Protein AF-A0A8T5DSD6-F1 (afdb_monomer_lite)

Secondary structure (DSSP, 8-state):
----------------------------HHHHHHHHHHHHHHHHHHIIIIIHHHHHHHHHHHHHHHHHT----HHHHHHHHHHHHHHHHHHHHHHHHHHHTT-HHHHHHHHHHHHHHHHHHHHHHHHHTT-TT-S--------SS---------TTTS--HHHHHHHHHHHHHHHHHHH-HHHHGGG-

pLDDT: mean 74.16, std 19.07, range [37.34, 94.31]

Foldseek 3Di:
DDDDDPPDPPPVPDPPPPPPVPVVQDQPLVLQQVLLVLQLVVLVCCLVPPLVVQLVVLVVVVVVCVVVVVVPCSSVVSNVVSVVSNVLSVVRNVLSVVSSVQALVSLVVNLVSLVVQLVVLVVQLVVLQVPPPPQDPPPPDPDDDDPDDPPPPPPSNDRPVVSNVSSVVSNVSSVCLVPVPSNVVSND

Radius of gyration: 29.55 Å; chains: 1; bounding box: 103×42×88 Å

Structure (mmCIF, N/CA/C/O backbone):
data_AF-A0A8T5DSD6-F1
#
_entry.id   AF-A0A8T5DSD6-F1
#
loop_
_atom_site.group_PDB
_atom_site.id
_atom_site.type_symbol
_atom_site.label_atom_id
_atom_site.label_alt_id
_atom_site.label_comp_id
_atom_site.label_asym_id
_atom_site.label_entity_id
_atom_site.label_seq_id
_atom_site.pdbx_PDB_ins_code
_atom_site.Cartn_x
_atom_site.Cartn_y
_atom_site.Cartn_z
_atom_site.occupancy
_atom_site.B_iso_or_equiv
_atom_site.auth_seq_id
_atom_site.auth_comp_id
_atom_site.auth_asym_id
_atom_site.auth_atom_id
_atom_site.pdbx_PDB_model_num
ATOM 1 N N . MET A 1 1 ? -58.963 -31.575 55.834 1.00 37.34 1 MET A N 1
ATOM 2 C CA . MET A 1 1 ? -60.048 -31.676 54.843 1.00 37.34 1 MET A CA 1
ATOM 3 C C . MET A 1 1 ? -60.201 -30.281 54.268 1.00 37.34 1 MET A C 1
ATOM 5 O O . MET A 1 1 ? -61.124 -29.572 54.648 1.00 37.34 1 MET A O 1
ATOM 9 N N . ASP A 1 2 ? -59.142 -29.748 53.649 1.00 41.06 2 ASP A N 1
ATOM 10 C CA . ASP A 1 2 ? -58.526 -30.215 52.375 1.00 41.06 2 ASP A CA 1
ATOM 11 C C . ASP A 1 2 ? -59.540 -29.908 51.254 1.00 41.06 2 ASP A C 1
ATOM 13 O O . ASP A 1 2 ? -60.705 -30.262 51.400 1.00 41.06 2 ASP A O 1
ATOM 17 N N . ASP A 1 3 ? -59.257 -29.173 50.187 1.00 41.28 3 ASP A N 1
ATOM 18 C CA . ASP A 1 3 ? -58.010 -29.016 49.451 1.00 41.28 3 ASP A CA 1
ATOM 19 C C . ASP A 1 3 ? -57.955 -27.658 48.734 1.00 41.28 3 ASP A C 1
ATOM 21 O O . ASP A 1 3 ? -58.971 -27.001 48.494 1.00 41.28 3 ASP A O 1
ATOM 25 N N . GLU A 1 4 ? -56.723 -27.274 48.423 1.00 47.78 4 GLU A N 1
ATOM 26 C CA . GLU A 1 4 ? -56.306 -26.211 47.518 1.00 47.78 4 GLU A CA 1
ATOM 27 C C . GLU A 1 4 ? -56.867 -26.440 46.104 1.00 47.78 4 GLU A C 1
ATOM 29 O O . GLU A 1 4 ? -56.677 -27.508 45.528 1.00 47.78 4 GLU A O 1
ATOM 34 N N . GLU A 1 5 ? -57.487 -25.422 45.505 1.00 51.34 5 GLU A N 1
ATOM 35 C CA . GLU A 1 5 ? -57.576 -25.325 44.045 1.00 51.34 5 GLU A CA 1
ATOM 36 C C . GLU A 1 5 ? -57.011 -23.971 43.614 1.00 51.34 5 GLU A C 1
ATOM 38 O O . GLU A 1 5 ? -57.694 -22.948 43.547 1.00 51.34 5 GLU A O 1
ATOM 43 N N . ASP A 1 6 ? -55.700 -24.002 43.376 1.00 48.91 6 ASP A N 1
ATOM 44 C CA . ASP A 1 6 ? -54.937 -23.032 42.607 1.00 48.91 6 ASP A CA 1
ATOM 45 C C . ASP A 1 6 ? -55.488 -22.965 41.175 1.00 48.91 6 ASP A C 1
ATOM 47 O O . ASP A 1 6 ? -55.080 -23.721 40.287 1.00 48.91 6 ASP A O 1
ATOM 51 N N . GLU A 1 7 ? -56.416 -22.046 40.916 1.00 49.75 7 GLU A N 1
ATOM 52 C CA . GLU A 1 7 ? -56.761 -21.688 39.543 1.00 49.75 7 GLU A CA 1
ATOM 53 C C . GLU A 1 7 ? -55.685 -20.727 39.020 1.00 49.75 7 GLU A C 1
ATOM 55 O O . GLU A 1 7 ? -55.678 -19.527 39.293 1.00 49.75 7 GLU A O 1
ATOM 60 N N . PHE A 1 8 ? -54.714 -21.329 38.332 1.00 41.81 8 PHE A N 1
ATOM 61 C CA . PHE A 1 8 ? -53.623 -20.709 37.588 1.00 41.81 8 PHE A CA 1
ATOM 62 C C . PHE A 1 8 ? -54.065 -19.423 36.870 1.00 41.81 8 PHE A C 1
ATOM 64 O O . PHE A 1 8 ? -54.600 -19.466 35.759 1.00 41.81 8 PHE A O 1
ATOM 71 N N . ASP A 1 9 ? -53.747 -18.268 37.457 1.00 42.62 9 ASP A N 1
ATOM 72 C CA . ASP A 1 9 ? -53.665 -17.017 36.714 1.00 42.62 9 ASP A CA 1
ATOM 73 C C . ASP A 1 9 ? -52.481 -17.156 35.753 1.00 42.62 9 ASP A C 1
ATOM 75 O O . ASP A 1 9 ? -51.312 -16.986 36.120 1.00 42.62 9 ASP A O 1
ATOM 79 N N . PHE A 1 10 ? -52.783 -17.567 34.518 1.00 41.53 10 PHE A N 1
ATOM 80 C CA . PHE A 1 10 ? -51.869 -17.504 33.386 1.00 41.53 10 PHE A CA 1
ATOM 81 C C . P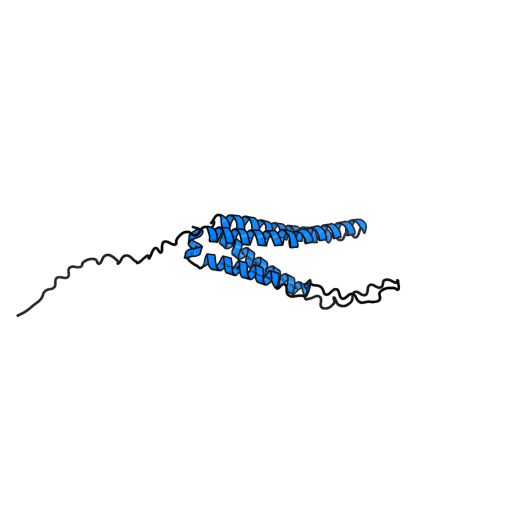HE A 1 10 ? -51.609 -16.026 33.080 1.00 41.53 10 PHE A C 1
ATOM 83 O O . PHE A 1 10 ? -52.059 -15.467 32.079 1.00 41.53 10 PHE A O 1
ATOM 90 N N . SER A 1 11 ? -50.858 -15.384 33.972 1.00 45.34 11 SER A N 1
ATOM 91 C CA . SER A 1 11 ? -50.141 -14.170 33.664 1.00 45.34 11 SER A CA 1
ATOM 92 C C . SER A 1 11 ? -49.202 -14.534 32.525 1.00 45.34 11 SER A C 1
ATOM 94 O O . SER A 1 11 ? -48.258 -15.316 32.662 1.00 45.34 11 SER A O 1
ATOM 96 N N . VAL A 1 12 ? -49.531 -14.022 31.342 1.00 44.72 12 VAL A N 1
ATOM 97 C CA . VAL A 1 12 ? -48.598 -13.949 30.229 1.00 44.72 12 VAL A CA 1
ATOM 98 C C . VAL A 1 12 ? -47.414 -13.173 30.779 1.00 44.72 12 VAL A C 1
ATOM 100 O O . VAL A 1 12 ? -47.472 -11.950 30.886 1.00 44.72 12 VAL A O 1
ATOM 103 N N . ALA A 1 13 ? -46.379 -13.895 31.209 1.00 43.59 13 ALA A N 1
ATOM 104 C CA . ALA A 1 13 ? -45.099 -13.304 31.521 1.00 43.59 13 ALA A CA 1
ATOM 105 C C . ALA A 1 13 ? -44.730 -12.478 30.293 1.00 43.59 13 ALA A C 1
ATOM 107 O O . ALA A 1 13 ? -44.546 -13.031 29.202 1.00 43.59 13 ALA A O 1
ATOM 108 N N . GLU A 1 14 ? -44.714 -11.153 30.457 1.00 45.50 14 GLU A N 1
ATOM 109 C CA . GLU A 1 14 ? -44.144 -10.265 29.461 1.00 45.50 14 GLU A CA 1
ATOM 110 C C . GLU A 1 14 ? -42.805 -10.887 29.069 1.00 45.50 14 GLU A C 1
ATOM 112 O O . GLU A 1 14 ? -42.039 -11.271 29.967 1.00 45.50 14 GLU A O 1
ATOM 117 N N . PRO A 1 15 ? -42.538 -11.099 27.767 1.00 45.28 15 PRO A N 1
ATOM 118 C CA . PRO A 1 15 ? -41.250 -11.621 27.365 1.00 45.28 15 PRO A CA 1
ATOM 119 C C . PRO A 1 15 ? -40.236 -10.690 28.003 1.00 45.28 15 PRO A C 1
ATOM 121 O O . PRO A 1 15 ? -40.275 -9.488 27.730 1.00 45.28 15 PRO A O 1
ATOM 124 N N . SER A 1 16 ? -39.411 -11.240 28.908 1.00 46.84 16 SER A N 1
ATOM 125 C CA . SER A 1 16 ? -38.368 -10.485 29.593 1.00 46.84 16 SER A CA 1
ATOM 126 C C . SER A 1 16 ? -37.757 -9.588 28.533 1.00 46.84 16 SER A C 1
ATOM 128 O O . SER A 1 16 ? -37.392 -10.146 27.482 1.00 46.84 16 SER A O 1
ATOM 130 N N . PRO A 1 17 ? -37.723 -8.254 28.710 1.00 45.31 17 PRO A N 1
ATOM 131 C CA . PRO A 1 17 ? -37.089 -7.420 27.717 1.00 45.31 17 PRO A CA 1
ATOM 132 C C . PRO A 1 17 ? -35.719 -8.044 27.577 1.00 45.31 17 PRO A C 1
ATOM 134 O O . PRO A 1 17 ? -34.995 -8.183 28.571 1.00 45.31 17 PRO A O 1
ATOM 137 N N . ARG A 1 18 ? -35.432 -8.574 26.377 1.00 42.47 18 ARG A N 1
ATOM 138 C CA . ARG A 1 18 ? -34.079 -8.987 26.050 1.00 42.47 18 ARG A CA 1
ATOM 139 C C . ARG A 1 18 ? -33.259 -7.829 26.568 1.00 42.47 18 ARG A C 1
ATOM 141 O O . ARG A 1 18 ? -33.569 -6.680 26.247 1.00 42.47 18 ARG A O 1
ATOM 148 N N . GLN A 1 19 ? -32.311 -8.111 27.449 1.00 42.81 19 GLN A N 1
ATOM 149 C CA . GLN A 1 19 ? -31.257 -7.161 27.713 1.00 42.81 19 GLN A CA 1
ATOM 150 C C . GLN A 1 19 ? -30.490 -7.049 26.391 1.00 42.81 19 GLN A C 1
ATOM 152 O O . GLN A 1 19 ? -29.384 -7.555 26.247 1.00 42.81 19 GLN A O 1
ATOM 157 N N . ASP A 1 20 ? -31.098 -6.386 25.405 1.00 44.50 20 ASP A N 1
ATOM 158 C CA . ASP A 1 20 ? -30.422 -5.472 24.527 1.00 44.50 20 ASP A CA 1
ATOM 159 C C . ASP A 1 20 ? -29.843 -4.462 25.507 1.00 44.50 20 ASP A C 1
ATOM 161 O O . ASP A 1 20 ? -30.412 -3.413 25.809 1.00 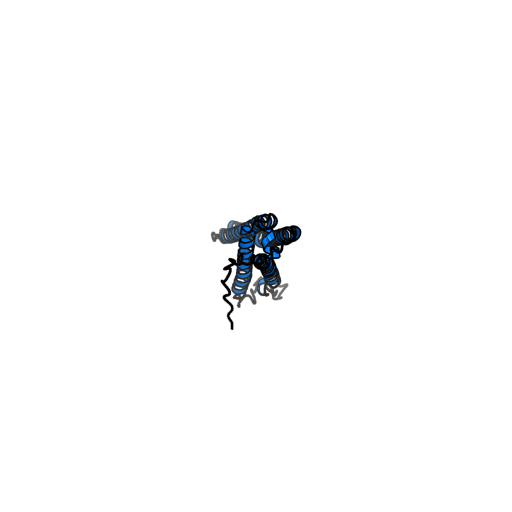44.50 20 ASP A O 1
ATOM 165 N N . VAL A 1 21 ? -28.712 -4.843 26.100 1.00 46.81 21 VAL A N 1
ATOM 166 C CA . VAL A 1 21 ? -27.754 -3.883 26.587 1.00 46.81 21 VAL A CA 1
ATOM 167 C C . VAL A 1 21 ? -27.349 -3.165 25.309 1.00 46.81 21 VAL A C 1
ATOM 169 O O . VAL A 1 21 ? -26.401 -3.551 24.626 1.00 46.81 21 VAL A O 1
ATOM 172 N N . LEU A 1 22 ? -28.153 -2.171 24.934 1.00 53.78 22 LEU A N 1
ATOM 173 C CA . LEU A 1 22 ? -27.767 -1.067 24.088 1.00 53.78 22 LEU A CA 1
ATOM 174 C C . LEU A 1 22 ? -26.632 -0.415 24.869 1.00 53.78 22 LEU A C 1
ATOM 176 O O . LEU A 1 22 ? -26.832 0.515 25.644 1.00 53.78 22 LEU A O 1
ATOM 180 N N . VAL A 1 23 ? -25.442 -1.010 24.773 1.00 57.44 23 VAL A N 1
ATOM 181 C CA . VAL A 1 23 ? -24.213 -0.348 25.161 1.00 57.44 23 VAL A CA 1
ATOM 182 C C . VAL A 1 23 ? -24.129 0.795 24.172 1.00 57.44 23 VAL A C 1
ATOM 184 O O . VAL A 1 23 ? -23.705 0.613 23.032 1.00 57.44 23 VAL A O 1
ATOM 187 N N . GLU A 1 24 ? -24.648 1.944 24.584 1.00 55.41 24 GLU A N 1
ATOM 188 C CA . GLU A 1 24 ? -24.517 3.187 23.856 1.00 55.41 24 GLU A CA 1
ATOM 189 C C . GLU A 1 24 ? -23.024 3.502 23.868 1.00 55.41 24 GLU A C 1
ATOM 191 O O . GLU A 1 24 ? -22.435 3.914 24.871 1.00 55.41 24 GLU A O 1
ATOM 196 N N . TYR A 1 25 ? -22.360 3.118 22.784 1.00 60.88 25 TYR A N 1
ATOM 197 C CA . TYR A 1 25 ? -20.948 3.375 22.632 1.00 60.88 25 TYR A CA 1
ATOM 198 C C . TYR A 1 25 ? -20.791 4.864 22.380 1.00 60.88 25 TYR A C 1
ATOM 200 O O . TYR A 1 25 ? -21.295 5.385 21.393 1.00 60.88 25 TYR A O 1
ATOM 208 N N . GLU A 1 26 ? -20.079 5.539 23.278 1.00 67.44 26 GLU A N 1
ATOM 209 C CA . GLU A 1 26 ? -19.699 6.928 23.065 1.00 67.44 26 GLU A CA 1
ATOM 210 C C . GLU A 1 26 ? -18.945 7.050 21.732 1.00 67.44 26 GLU A C 1
ATOM 212 O O . GLU A 1 26 ? -17.945 6.354 21.499 1.00 67.44 26 GLU A O 1
ATOM 217 N N . ASP A 1 27 ? -19.454 7.909 20.849 1.00 61.53 27 ASP A N 1
ATOM 218 C CA . ASP A 1 27 ? -18.849 8.166 19.551 1.00 61.53 27 ASP A CA 1
ATOM 219 C C . ASP A 1 27 ? -17.498 8.856 19.742 1.00 61.53 27 ASP A C 1
ATOM 221 O O . ASP A 1 27 ? -17.408 10.000 20.185 1.00 61.53 27 ASP A O 1
ATOM 225 N N . ILE A 1 28 ? -16.423 8.164 19.359 1.00 73.19 28 ILE A N 1
ATOM 226 C CA . ILE A 1 28 ? -15.066 8.720 19.346 1.00 73.19 28 ILE A CA 1
ATOM 227 C C . ILE A 1 28 ? -14.664 8.953 17.882 1.00 73.19 28 ILE A C 1
ATOM 229 O O . ILE A 1 28 ? -13.917 8.147 17.315 1.00 73.19 28 ILE A O 1
ATOM 233 N N . PRO A 1 29 ? -15.117 10.053 17.242 1.00 71.69 29 PRO A N 1
ATOM 234 C CA . PRO A 1 29 ? -14.873 10.311 15.820 1.00 71.69 29 PRO A CA 1
ATOM 235 C C . PRO A 1 29 ? -13.384 10.459 15.487 1.00 71.69 29 PRO A C 1
ATOM 237 O O . PRO A 1 29 ? -12.992 10.326 14.330 1.00 71.69 29 PRO A O 1
ATOM 240 N N . ALA A 1 30 ? -12.538 10.701 16.492 1.00 81.62 30 ALA A N 1
ATOM 241 C CA . ALA A 1 30 ? -11.095 10.764 16.318 1.00 81.62 30 ALA A CA 1
ATOM 242 C C . ALA A 1 30 ? -10.511 9.457 15.755 1.00 81.62 30 ALA A C 1
ATOM 244 O O . ALA A 1 30 ? -9.592 9.524 14.949 1.00 81.62 30 ALA A O 1
ATOM 245 N N . ILE A 1 31 ? -11.053 8.286 16.116 1.00 82.50 31 ILE A N 1
ATOM 246 C CA . ILE A 1 31 ? -10.475 6.985 15.735 1.00 82.50 31 ILE A CA 1
ATOM 247 C C . ILE A 1 31 ? -10.638 6.709 14.233 1.00 82.50 31 ILE A C 1
ATOM 249 O O . ILE A 1 31 ? -9.675 6.330 13.566 1.00 82.50 31 ILE A O 1
ATOM 253 N N . ARG A 1 32 ? -11.828 6.945 13.666 1.00 84.12 32 ARG A N 1
ATOM 254 C CA . ARG A 1 32 ? -12.041 6.801 12.214 1.00 84.12 32 ARG A CA 1
ATOM 255 C C . ARG A 1 32 ? -11.222 7.804 11.398 1.00 84.12 32 ARG A C 1
ATOM 257 O O . ARG A 1 32 ? -10.690 7.457 10.345 1.00 84.12 32 ARG A O 1
ATOM 264 N N . ILE A 1 33 ? -11.088 9.039 11.894 1.00 86.88 33 ILE A N 1
ATOM 265 C CA . ILE A 1 33 ? -10.346 10.101 11.203 1.00 86.88 33 ILE A CA 1
ATOM 266 C C . ILE A 1 33 ? -8.854 9.770 11.177 1.00 86.88 33 ILE A C 1
ATOM 268 O O . ILE A 1 33 ? -8.230 9.896 10.125 1.00 86.88 33 ILE A O 1
ATOM 272 N N . THR A 1 34 ? -8.285 9.327 12.303 1.00 88.81 34 THR A N 1
ATOM 273 C CA . THR A 1 34 ? -6.865 8.958 12.374 1.00 88.81 34 THR A CA 1
ATOM 274 C C . THR A 1 34 ? -6.559 7.724 11.538 1.00 88.81 34 THR A C 1
ATOM 276 O O . THR A 1 34 ? -5.557 7.712 10.832 1.00 88.81 34 THR A O 1
ATOM 279 N N . ALA A 1 35 ? -7.421 6.708 11.532 1.00 87.94 35 ALA A N 1
ATOM 280 C CA . ALA A 1 35 ? -7.191 5.524 10.709 1.00 87.94 35 ALA A CA 1
ATOM 281 C C . ALA A 1 35 ? -7.283 5.809 9.207 1.00 87.94 35 ALA A C 1
ATOM 283 O O . ALA A 1 35 ? -6.399 5.403 8.450 1.00 87.94 35 ALA A O 1
ATOM 284 N N . GLY A 1 36 ? -8.300 6.562 8.776 1.00 88.44 36 GLY A N 1
ATOM 285 C CA . GLY A 1 36 ? -8.425 6.969 7.378 1.00 88.44 36 GLY A CA 1
ATOM 286 C C . GLY A 1 36 ? -7.267 7.863 6.919 1.00 88.44 36 GLY A C 1
ATOM 287 O O . GLY A 1 36 ? -6.760 7.688 5.809 1.00 88.44 36 GLY A O 1
ATOM 288 N N . SER A 1 37 ? -6.788 8.775 7.776 1.00 91.62 37 SER A N 1
ATOM 289 C CA . SER A 1 37 ? -5.650 9.645 7.452 1.00 91.62 37 SER A CA 1
ATOM 290 C C . SER A 1 37 ? -4.322 8.889 7.395 1.00 91.62 37 SER A C 1
ATOM 292 O O . SER A 1 37 ? -3.547 9.111 6.463 1.00 91.62 37 SER A O 1
ATOM 294 N N . ILE A 1 38 ? -4.071 7.956 8.321 1.00 92.62 38 ILE A N 1
ATOM 295 C CA . ILE A 1 38 ? -2.887 7.083 8.298 1.00 92.62 38 ILE A CA 1
ATOM 296 C C . ILE A 1 38 ? -2.890 6.250 7.016 1.00 92.62 38 ILE A C 1
ATOM 298 O O . ILE A 1 38 ? -1.898 6.246 6.290 1.00 92.62 38 ILE A O 1
ATOM 302 N N . PHE A 1 39 ? -4.013 5.606 6.689 1.00 92.81 39 PHE A N 1
ATOM 303 C CA . PHE A 1 39 ? -4.135 4.800 5.476 1.00 92.81 39 PHE A CA 1
ATOM 304 C C . PHE A 1 39 ? -3.873 5.625 4.209 1.00 92.81 39 PHE A C 1
ATOM 306 O O . PHE A 1 39 ? -3.074 5.225 3.362 1.00 92.81 39 PHE A O 1
ATOM 313 N N . ALA A 1 40 ? -4.491 6.805 4.096 1.00 93.56 40 ALA A N 1
ATOM 314 C CA . ALA A 1 40 ? -4.285 7.698 2.958 1.00 93.56 40 ALA A CA 1
ATOM 315 C C . ALA A 1 40 ? -2.829 8.181 2.854 1.00 93.56 40 ALA A C 1
ATOM 317 O O . ALA A 1 40 ? -2.281 8.240 1.755 1.00 93.56 40 ALA A O 1
ATOM 318 N N . THR A 1 41 ? -2.184 8.475 3.985 1.00 93.19 41 THR A N 1
ATOM 319 C CA . THR A 1 41 ? -0.777 8.902 4.023 1.00 93.19 41 THR A CA 1
ATOM 320 C C . THR A 1 41 ? 0.150 7.786 3.557 1.00 93.19 41 THR A C 1
ATOM 322 O O . THR A 1 41 ? 1.030 8.031 2.735 1.00 93.19 41 THR A O 1
ATOM 325 N N . VAL A 1 42 ? -0.070 6.551 4.018 1.00 93.50 42 VAL A N 1
ATOM 326 C CA . VAL A 1 42 ? 0.720 5.393 3.581 1.00 93.50 42 VAL A CA 1
ATOM 327 C C . VAL A 1 42 ? 0.547 5.164 2.081 1.00 93.50 42 VAL A C 1
ATOM 329 O O . VAL A 1 42 ? 1.538 5.062 1.364 1.00 93.50 42 VAL A O 1
ATOM 332 N N . MET A 1 43 ? -0.687 5.161 1.571 1.00 92.81 43 MET A N 1
ATOM 333 C CA . MET A 1 43 ? -0.930 5.008 0.131 1.00 92.81 43 MET A CA 1
ATOM 334 C C . MET A 1 43 ? -0.297 6.144 -0.687 1.00 92.81 43 MET A C 1
ATOM 336 O O . MET A 1 43 ? 0.281 5.892 -1.742 1.00 92.81 43 MET A O 1
ATOM 340 N N . GLY A 1 44 ? -0.329 7.379 -0.179 1.00 91.25 44 GLY A N 1
ATOM 341 C CA . GLY A 1 44 ? 0.366 8.522 -0.776 1.00 91.25 44 GLY A CA 1
ATOM 342 C C . GLY A 1 44 ? 1.885 8.350 -0.819 1.00 91.25 44 GLY A C 1
ATOM 343 O O . GLY A 1 44 ? 2.504 8.649 -1.839 1.00 91.25 44 GLY A O 1
ATOM 344 N N . PHE A 1 45 ? 2.482 7.809 0.245 1.00 93.25 45 PHE A N 1
ATOM 345 C CA . PHE A 1 45 ? 3.907 7.488 0.282 1.00 93.25 45 PHE A CA 1
ATOM 346 C C . PHE A 1 45 ? 4.275 6.462 -0.798 1.00 93.25 45 PHE A C 1
ATOM 348 O O . PHE A 1 45 ? 5.201 6.692 -1.571 1.00 93.25 45 PHE A O 1
ATOM 355 N N . TYR A 1 46 ? 3.513 5.374 -0.927 1.00 90.25 46 TYR A N 1
ATOM 356 C CA . TYR A 1 46 ? 3.754 4.374 -1.971 1.00 90.25 46 TYR A CA 1
ATOM 357 C C . TYR A 1 46 ? 3.529 4.921 -3.389 1.00 90.25 46 TYR A C 1
ATOM 359 O O . TYR A 1 46 ? 4.303 4.613 -4.296 1.00 90.25 46 TYR A O 1
ATOM 367 N N . ALA A 1 47 ? 2.538 5.790 -3.593 1.00 91.69 47 ALA A N 1
ATOM 368 C CA . ALA A 1 47 ? 2.368 6.474 -4.874 1.00 91.69 47 ALA A CA 1
ATOM 369 C C . ALA A 1 47 ? 3.613 7.304 -5.235 1.00 91.69 47 ALA A C 1
ATOM 371 O O . ALA A 1 47 ? 4.114 7.221 -6.357 1.00 91.69 47 ALA A O 1
ATOM 372 N N . ALA A 1 48 ? 4.134 8.072 -4.276 1.00 90.62 48 ALA A N 1
ATOM 373 C CA . ALA A 1 48 ? 5.252 8.979 -4.497 1.00 90.62 48 ALA A CA 1
ATOM 374 C C . ALA A 1 48 ? 6.601 8.264 -4.654 1.00 90.62 48 ALA A C 1
ATOM 376 O O . ALA A 1 48 ? 7.396 8.655 -5.503 1.00 90.62 48 ALA A O 1
ATOM 377 N N . PHE A 1 49 ? 6.863 7.231 -3.852 1.00 88.00 49 PHE A N 1
ATOM 378 C CA . PHE A 1 49 ? 8.181 6.592 -3.768 1.00 88.00 49 PHE A CA 1
ATOM 379 C C . PHE A 1 49 ? 8.279 5.244 -4.482 1.00 88.00 49 PHE A C 1
ATOM 381 O O . PHE A 1 49 ? 9.385 4.747 -4.660 1.00 88.00 49 PHE A O 1
ATOM 388 N N . VAL A 1 50 ? 7.162 4.657 -4.918 1.00 86.94 50 VAL A N 1
ATOM 389 C CA . VAL A 1 50 ? 7.173 3.409 -5.697 1.00 86.94 50 VAL A CA 1
ATOM 390 C C . VAL A 1 50 ? 6.637 3.645 -7.101 1.00 86.94 50 VAL A C 1
ATOM 392 O O . VAL A 1 50 ? 7.356 3.420 -8.071 1.00 86.94 50 VAL A O 1
ATOM 395 N N . ALA A 1 51 ? 5.413 4.159 -7.244 1.00 88.38 51 ALA A N 1
ATOM 396 C CA . ALA A 1 51 ? 4.809 4.294 -8.571 1.00 88.38 51 ALA A CA 1
ATOM 397 C C . ALA A 1 51 ? 5.505 5.356 -9.442 1.00 88.38 51 ALA A C 1
ATOM 399 O O . ALA A 1 51 ? 5.823 5.079 -10.599 1.00 88.38 51 ALA A O 1
ATOM 400 N N . LEU A 1 52 ? 5.786 6.551 -8.905 1.00 90.12 52 LEU A N 1
ATOM 401 C CA . LEU A 1 52 ? 6.448 7.608 -9.683 1.00 90.12 52 LEU A CA 1
ATOM 402 C C . LEU A 1 52 ? 7.858 7.213 -10.157 1.00 90.12 52 LEU A C 1
ATOM 404 O O . LEU A 1 52 ? 8.124 7.392 -11.346 1.00 90.12 52 LEU A O 1
ATOM 408 N N . PRO A 1 53 ? 8.754 6.647 -9.321 1.00 89.00 53 PRO A N 1
ATOM 409 C CA . PRO A 1 53 ? 10.067 6.209 -9.795 1.00 89.00 53 PRO A CA 1
ATOM 410 C C . PRO A 1 53 ? 10.004 5.153 -10.899 1.00 89.00 53 PRO A C 1
ATOM 412 O O . PRO A 1 53 ? 10.802 5.224 -11.827 1.00 89.00 53 PRO A O 1
ATOM 415 N N . ILE A 1 54 ? 9.034 4.230 -10.861 1.00 88.00 54 ILE A N 1
ATOM 416 C CA . ILE A 1 54 ? 8.832 3.251 -11.944 1.00 88.00 54 ILE A CA 1
ATOM 417 C C . ILE A 1 54 ? 8.472 3.966 -13.252 1.00 88.00 54 ILE A C 1
ATOM 419 O O . ILE A 1 54 ? 9.040 3.658 -14.298 1.00 88.00 54 ILE A O 1
ATOM 423 N N . ILE A 1 55 ? 7.577 4.958 -13.202 1.00 89.94 55 ILE A N 1
ATOM 424 C CA . ILE A 1 55 ? 7.201 5.754 -14.381 1.00 89.94 55 ILE A CA 1
ATOM 425 C C . ILE A 1 55 ? 8.414 6.523 -14.919 1.00 89.94 55 ILE A C 1
ATOM 427 O O . ILE A 1 55 ? 8.688 6.467 -16.116 1.00 89.94 55 ILE A O 1
ATOM 431 N N . PHE A 1 56 ? 9.166 7.213 -14.055 1.00 88.25 56 PHE A N 1
ATOM 432 C CA . PHE A 1 56 ? 10.366 7.950 -14.464 1.00 88.25 56 PHE A CA 1
ATOM 433 C C . PHE A 1 56 ? 11.452 7.028 -15.032 1.00 88.25 56 PHE A C 1
ATOM 435 O O . PHE A 1 56 ? 12.058 7.361 -16.049 1.00 88.25 56 PHE A O 1
ATOM 442 N N . GLY A 1 57 ? 11.658 5.855 -14.432 1.00 86.19 57 GLY A N 1
ATOM 443 C CA . GLY A 1 57 ? 12.566 4.832 -14.945 1.00 86.19 57 GLY A CA 1
ATOM 444 C C . GLY A 1 57 ? 12.140 4.324 -16.322 1.00 86.19 57 GLY A C 1
ATOM 445 O O . GLY A 1 57 ? 12.957 4.265 -17.236 1.00 86.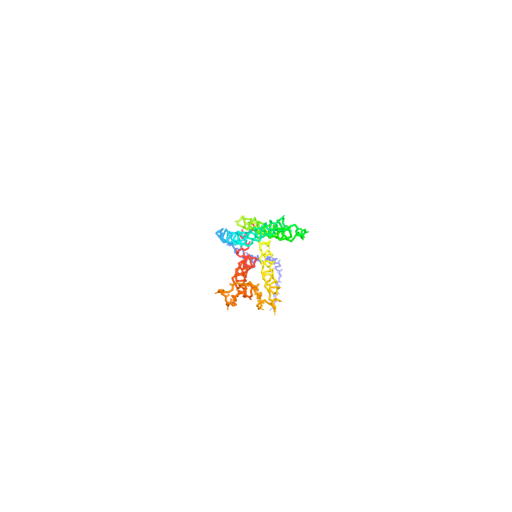19 57 GLY A O 1
ATOM 446 N N . GLY A 1 58 ? 10.849 4.045 -16.518 1.00 86.25 58 GLY A N 1
ATOM 447 C CA . GLY A 1 58 ? 10.312 3.648 -17.820 1.00 86.25 58 GLY A CA 1
ATOM 448 C C . GLY A 1 58 ? 10.458 4.734 -18.892 1.00 86.25 58 GLY A C 1
ATOM 449 O O . GLY A 1 58 ? 10.814 4.428 -20.028 1.00 86.25 58 GLY A O 1
ATOM 450 N N . LEU A 1 59 ? 10.263 6.010 -18.532 1.00 88.06 59 LEU A N 1
ATOM 451 C CA . LEU A 1 59 ? 10.507 7.151 -19.426 1.00 88.06 59 LEU A CA 1
ATOM 452 C C . LEU A 1 59 ? 11.983 7.262 -19.829 1.00 88.06 59 LEU A C 1
ATOM 454 O O . LEU A 1 59 ? 12.275 7.574 -20.982 1.00 88.06 59 LEU A O 1
ATOM 458 N N . PHE A 1 60 ? 12.906 6.982 -18.908 1.00 87.25 60 PHE A N 1
ATOM 459 C CA . PHE A 1 60 ? 14.340 6.959 -19.192 1.00 87.25 60 PHE A CA 1
ATOM 460 C C . PHE A 1 60 ? 14.731 5.800 -20.119 1.00 87.25 60 PHE A C 1
ATOM 462 O O . PHE A 1 60 ? 15.441 6.006 -21.098 1.00 87.25 60 PHE A O 1
ATOM 469 N N . VAL A 1 61 ? 14.218 4.591 -19.876 1.00 85.31 61 VAL A N 1
ATOM 470 C CA . VAL A 1 61 ? 14.438 3.451 -20.784 1.00 85.31 61 VAL A CA 1
ATOM 471 C C . VAL A 1 61 ? 13.874 3.761 -22.171 1.00 85.31 61 VAL A C 1
ATOM 473 O O . VAL A 1 61 ? 14.559 3.574 -23.172 1.00 85.31 61 VAL A O 1
ATOM 476 N N . SER A 1 62 ? 12.666 4.327 -22.234 1.00 84.94 62 SER A N 1
ATOM 477 C CA . SER A 1 62 ? 12.034 4.710 -23.498 1.00 84.94 62 SER A CA 1
ATOM 478 C C . SER A 1 62 ? 12.836 5.756 -24.278 1.00 84.94 62 SER A C 1
ATOM 480 O O . SER A 1 62 ? 12.795 5.742 -25.508 1.00 84.94 62 SER A O 1
ATOM 482 N N . SER A 1 63 ? 13.540 6.675 -23.607 1.00 84.00 63 SER A N 1
ATOM 483 C CA . SER A 1 63 ? 14.348 7.694 -24.288 1.00 84.00 63 SER A CA 1
ATOM 484 C C . SER A 1 63 ? 15.650 7.122 -24.850 1.00 84.00 63 SER A C 1
ATOM 486 O O . SER A 1 63 ? 16.053 7.514 -25.944 1.00 84.00 63 SER A O 1
ATOM 488 N N . ILE A 1 64 ? 16.268 6.158 -24.159 1.00 83.50 64 ILE A N 1
ATOM 489 C CA . ILE A 1 64 ? 17.435 5.424 -24.664 1.00 83.50 64 ILE A CA 1
ATOM 490 C C . ILE A 1 64 ? 17.043 4.551 -25.854 1.00 83.50 64 ILE A C 1
ATOM 492 O O . ILE A 1 64 ? 17.713 4.600 -26.880 1.00 83.50 64 ILE A O 1
ATOM 496 N N . GLU A 1 65 ? 15.947 3.793 -25.763 1.00 81.44 65 GLU A N 1
ATOM 497 C CA . GLU A 1 65 ? 15.467 2.966 -26.881 1.00 81.44 65 GLU A CA 1
ATOM 498 C C . GLU A 1 65 ? 15.211 3.812 -28.136 1.00 81.44 65 GLU A C 1
ATOM 500 O O . GLU A 1 65 ? 15.593 3.418 -29.237 1.00 81.44 65 GLU A O 1
ATOM 505 N N . GLY A 1 66 ? 14.637 5.010 -27.970 1.00 75.88 66 GLY A N 1
ATOM 506 C CA . GLY A 1 66 ? 14.449 5.963 -29.065 1.00 75.88 66 GLY A CA 1
ATOM 507 C C . GLY A 1 66 ? 15.755 6.519 -29.645 1.00 75.88 66 GLY A C 1
ATOM 508 O O . GLY A 1 66 ? 15.785 6.895 -30.813 1.00 75.88 66 GLY A O 1
ATOM 509 N N . ALA A 1 67 ? 16.836 6.558 -28.862 1.00 77.00 67 ALA A N 1
ATOM 510 C CA . ALA A 1 67 ? 18.157 6.989 -29.321 1.00 77.00 67 ALA A CA 1
ATOM 511 C C . ALA A 1 67 ? 18.959 5.862 -30.000 1.00 77.00 67 ALA A C 1
ATOM 513 O O . ALA A 1 67 ? 19.794 6.145 -30.856 1.00 77.00 67 ALA A O 1
ATOM 514 N N . VAL A 1 68 ? 18.716 4.602 -29.622 1.00 78.62 68 VAL A N 1
ATOM 515 C CA . VAL A 1 68 ? 19.421 3.410 -30.135 1.00 78.62 68 VAL A CA 1
ATOM 516 C C . VAL A 1 68 ? 18.658 2.739 -31.296 1.00 78.62 68 VAL A C 1
ATOM 518 O O . VAL A 1 68 ? 19.171 1.806 -31.904 1.00 78.62 68 VAL A O 1
ATOM 521 N N . ASP A 1 69 ? 17.454 3.222 -31.629 1.00 74.69 69 ASP A N 1
ATOM 522 C CA . ASP A 1 69 ? 16.548 2.668 -32.656 1.00 74.69 69 ASP A CA 1
ATOM 523 C C . ASP A 1 69 ? 16.313 1.154 -32.492 1.00 74.69 69 ASP A C 1
ATOM 525 O O . ASP A 1 69 ? 16.193 0.393 -33.451 1.00 74.69 69 ASP A O 1
ATOM 529 N N . SER A 1 70 ? 16.274 0.689 -31.238 1.00 69.12 70 SER A N 1
ATOM 530 C CA . SER A 1 70 ? 16.172 -0.742 -30.929 1.00 69.12 70 SER A CA 1
ATOM 531 C C . SER A 1 70 ? 14.779 -1.314 -31.211 1.00 69.12 70 SER A C 1
ATOM 533 O O . SER A 1 70 ? 14.631 -2.526 -31.337 1.00 69.12 70 SER A O 1
ATOM 535 N N . GLY A 1 71 ? 13.744 -0.468 -31.302 1.00 64.69 71 GLY A N 1
ATOM 536 C CA . GLY A 1 71 ? 12.368 -0.866 -31.636 1.00 64.69 71 GLY A CA 1
ATOM 537 C C . GLY A 1 71 ? 11.679 -1.789 -30.618 1.00 64.69 71 GLY A C 1
ATOM 538 O O . GLY A 1 71 ? 10.616 -2.333 -30.908 1.00 64.69 71 GLY A O 1
ATOM 539 N N . THR A 1 72 ? 12.264 -1.985 -29.434 1.00 72.69 72 THR A N 1
ATOM 540 C CA . THR A 1 72 ? 11.891 -3.050 -28.491 1.00 72.69 72 THR A CA 1
ATOM 541 C C . THR A 1 72 ? 10.715 -2.725 -27.562 1.00 72.69 72 THR A C 1
ATOM 543 O O . THR A 1 72 ? 10.079 -3.642 -27.048 1.00 72.69 72 THR A O 1
ATOM 546 N N . GLY A 1 73 ? 10.367 -1.447 -27.376 1.00 76.19 73 GLY A N 1
ATOM 547 C CA . GLY A 1 73 ? 9.163 -1.023 -26.646 1.00 76.19 73 GLY A CA 1
ATOM 548 C C . GLY A 1 73 ? 9.143 -1.357 -25.147 1.00 76.19 73 GLY A C 1
ATOM 549 O O . GLY A 1 73 ? 8.080 -1.259 -24.525 1.00 76.19 73 GLY A O 1
ATOM 550 N N . PHE A 1 74 ? 10.277 -1.729 -24.543 1.00 80.06 74 PHE A N 1
ATOM 551 C CA . PHE A 1 74 ? 10.337 -2.092 -23.125 1.00 80.06 74 PHE A CA 1
ATOM 552 C C . PHE A 1 74 ? 10.016 -0.900 -22.222 1.00 80.06 74 PHE A C 1
ATOM 554 O O . PHE A 1 74 ? 9.317 -1.065 -21.219 1.00 80.06 74 PHE A O 1
ATOM 561 N N . GLY A 1 75 ? 10.440 0.312 -22.595 1.00 80.12 75 GLY A N 1
ATOM 562 C CA . GLY A 1 75 ? 10.142 1.524 -21.831 1.00 80.12 75 GLY A CA 1
ATOM 563 C C . GLY A 1 75 ? 8.637 1.768 -21.678 1.00 80.12 75 GLY A C 1
ATOM 564 O O . GLY A 1 75 ? 8.163 2.068 -20.582 1.00 80.12 75 GLY A O 1
ATOM 565 N N . ALA A 1 76 ? 7.857 1.544 -22.740 1.00 84.62 76 ALA A N 1
ATOM 566 C CA . ALA A 1 76 ? 6.403 1.714 -22.714 1.00 84.62 76 ALA A CA 1
ATOM 567 C C . ALA A 1 76 ? 5.706 0.724 -21.763 1.00 84.62 76 ALA A C 1
ATOM 569 O O . ALA A 1 76 ? 4.774 1.104 -21.053 1.00 84.62 76 ALA A O 1
ATOM 570 N N . ILE A 1 77 ? 6.178 -0.527 -21.705 1.00 87.31 77 ILE A N 1
ATOM 571 C CA . ILE A 1 77 ? 5.637 -1.556 -20.803 1.00 87.31 77 ILE A CA 1
ATOM 572 C C . ILE A 1 77 ? 5.879 -1.165 -19.339 1.00 87.31 77 ILE A C 1
ATOM 574 O O . ILE A 1 77 ? 4.963 -1.242 -18.518 1.00 87.31 77 ILE A O 1
ATOM 578 N N . ILE A 1 78 ? 7.082 -0.679 -19.019 1.00 86.75 78 ILE A N 1
ATOM 579 C CA . ILE A 1 78 ? 7.438 -0.231 -17.665 1.00 86.75 78 ILE A CA 1
ATOM 580 C C . ILE A 1 78 ? 6.585 0.978 -17.252 1.00 86.75 78 ILE A C 1
ATOM 582 O O . ILE A 1 78 ? 6.064 1.016 -16.135 1.00 86.75 78 ILE A O 1
ATOM 586 N N . ILE A 1 79 ? 6.372 1.938 -18.161 1.00 88.12 79 ILE A N 1
ATOM 587 C CA . ILE A 1 79 ? 5.501 3.098 -17.916 1.00 88.12 79 ILE A CA 1
ATOM 588 C C . ILE A 1 79 ? 4.065 2.647 -17.626 1.00 88.12 79 ILE A C 1
ATOM 590 O O . ILE A 1 79 ? 3.467 3.108 -16.652 1.00 88.12 79 ILE A O 1
ATOM 594 N N . LEU A 1 80 ? 3.510 1.734 -18.431 1.00 90.81 80 LEU A N 1
ATOM 595 C CA . LEU A 1 80 ? 2.156 1.211 -18.221 1.00 90.81 80 LEU A CA 1
ATOM 596 C C . LEU A 1 80 ? 2.019 0.524 -16.861 1.00 90.81 80 LEU A C 1
ATOM 598 O O . LEU A 1 80 ? 1.045 0.773 -16.150 1.00 90.81 80 LEU A O 1
ATOM 602 N N . MET A 1 81 ? 3.008 -0.277 -16.464 1.00 89.00 81 MET A N 1
ATOM 603 C CA . MET A 1 81 ? 3.034 -0.898 -15.141 1.00 89.00 81 MET A CA 1
ATOM 604 C C . MET A 1 81 ? 3.028 0.159 -14.026 1.00 89.00 81 MET A C 1
ATOM 606 O O . MET A 1 81 ? 2.228 0.072 -13.094 1.00 89.00 81 MET A O 1
ATOM 610 N N . GLY A 1 82 ? 3.851 1.204 -14.151 1.00 88.19 82 GLY A N 1
ATOM 611 C CA . GLY A 1 82 ? 3.882 2.320 -13.205 1.00 88.19 82 GLY A CA 1
ATOM 612 C C . GLY A 1 82 ? 2.545 3.066 -13.097 1.00 88.19 82 GLY A C 1
ATOM 613 O O . GLY A 1 82 ? 2.110 3.396 -11.994 1.00 88.19 82 GLY A O 1
ATOM 614 N N . ILE A 1 83 ? 1.843 3.271 -14.216 1.00 92.81 83 ILE A N 1
ATOM 615 C CA . ILE A 1 83 ? 0.508 3.893 -14.236 1.00 92.81 83 ILE A CA 1
ATOM 616 C C . ILE A 1 83 ? -0.518 3.022 -13.501 1.00 92.81 83 ILE A C 1
ATOM 618 O O . ILE A 1 83 ? -1.319 3.552 -12.732 1.00 92.81 83 ILE A O 1
ATOM 622 N N . VAL A 1 84 ? -0.489 1.698 -13.687 1.00 92.75 84 VAL A N 1
ATOM 623 C CA . VAL A 1 84 ? -1.385 0.771 -12.970 1.00 92.75 84 VAL A CA 1
ATOM 624 C C . VAL A 1 84 ? -1.170 0.871 -11.458 1.00 92.75 84 VAL A C 1
ATOM 626 O O . VAL A 1 84 ? -2.141 1.019 -10.713 1.00 92.75 84 VAL A O 1
ATOM 629 N N . TYR A 1 85 ? 0.087 0.875 -11.001 1.00 90.50 85 TYR A N 1
ATOM 630 C CA . TYR A 1 85 ? 0.408 1.080 -9.585 1.00 90.50 85 TYR A CA 1
ATOM 631 C C . TYR A 1 85 ? -0.059 2.443 -9.073 1.00 90.50 85 TYR A C 1
ATOM 633 O O . TYR A 1 85 ? -0.618 2.536 -7.981 1.00 90.50 85 TYR A O 1
ATOM 641 N N . LEU A 1 86 ? 0.118 3.503 -9.863 1.00 92.94 86 LEU A N 1
ATOM 642 C CA . LEU A 1 86 ? -0.330 4.842 -9.494 1.00 92.94 86 LEU A CA 1
ATOM 643 C C . LEU A 1 86 ? -1.849 4.885 -9.310 1.00 92.94 86 LEU A C 1
ATOM 645 O O . LEU A 1 86 ? -2.320 5.391 -8.294 1.00 92.94 86 LEU A O 1
ATOM 649 N N . ILE A 1 87 ? -2.618 4.317 -10.244 1.00 93.81 87 ILE A N 1
ATOM 650 C CA . ILE A 1 87 ? -4.080 4.231 -10.134 1.00 93.81 87 ILE A CA 1
ATOM 651 C C . ILE A 1 87 ? -4.464 3.462 -8.870 1.00 93.81 87 ILE A C 1
ATOM 653 O O . ILE A 1 87 ? -5.303 3.933 -8.103 1.00 93.81 87 ILE A O 1
ATOM 657 N N . PHE A 1 88 ? -3.821 2.323 -8.607 1.00 93.81 88 PHE A N 1
ATOM 658 C CA . PHE A 1 88 ? -4.068 1.534 -7.404 1.00 93.81 88 PHE A CA 1
ATOM 659 C C . PHE A 1 88 ? -3.850 2.358 -6.122 1.00 93.81 88 PHE A C 1
ATOM 661 O O . PHE A 1 88 ? -4.757 2.460 -5.292 1.00 93.81 88 PHE A O 1
ATOM 668 N N . PHE A 1 89 ? -2.714 3.042 -5.975 1.00 92.94 89 PHE A N 1
ATOM 669 C CA . PHE A 1 89 ? -2.460 3.852 -4.779 1.00 92.94 89 PHE A CA 1
ATOM 670 C C . PHE A 1 89 ? -3.380 5.074 -4.677 1.00 92.94 89 PHE A C 1
ATOM 672 O O . PHE A 1 89 ? -3.865 5.379 -3.588 1.00 92.94 89 PHE A O 1
ATOM 679 N N . VAL A 1 90 ? -3.708 5.732 -5.794 1.00 93.81 90 VAL A N 1
ATOM 680 C CA . VAL A 1 90 ? -4.675 6.843 -5.815 1.00 93.81 90 VAL A CA 1
ATOM 681 C C . VAL A 1 90 ? -6.061 6.369 -5.382 1.00 93.81 90 VAL A C 1
ATOM 683 O O . VAL A 1 90 ? -6.702 7.036 -4.567 1.00 93.81 90 VAL A O 1
ATOM 686 N N . THR A 1 91 ? -6.515 5.197 -5.840 1.00 93.19 91 THR A N 1
ATOM 687 C CA . THR A 1 91 ? -7.777 4.623 -5.349 1.00 93.19 91 THR A CA 1
ATOM 688 C C . THR A 1 91 ? -7.714 4.374 -3.842 1.00 93.19 91 THR A C 1
ATOM 690 O O . THR A 1 91 ? -8.628 4.787 -3.126 1.00 93.19 91 THR A O 1
ATOM 693 N N . GLY A 1 92 ? -6.599 3.845 -3.330 1.00 90.69 92 GLY A N 1
ATOM 694 C CA . GLY A 1 92 ? -6.350 3.713 -1.894 1.00 90.69 92 GLY A CA 1
ATOM 695 C C . GLY A 1 92 ? -6.496 5.035 -1.133 1.00 90.69 92 GLY A C 1
ATOM 696 O O . GLY A 1 92 ? -7.215 5.093 -0.138 1.00 90.69 92 GLY A O 1
ATOM 697 N N . ILE A 1 93 ? -5.907 6.127 -1.627 1.00 94.25 93 ILE A N 1
ATOM 698 C CA . ILE A 1 93 ? -6.046 7.462 -1.019 1.00 94.25 93 ILE A CA 1
ATOM 699 C C . ILE A 1 93 ? -7.522 7.878 -0.961 1.00 94.25 93 ILE A C 1
ATOM 701 O O . ILE A 1 93 ? -8.011 8.281 0.095 1.00 94.25 93 ILE A O 1
ATOM 705 N N . THR A 1 94 ? -8.259 7.747 -2.068 1.00 94.31 94 THR A N 1
ATOM 706 C CA . THR A 1 94 ? -9.670 8.167 -2.121 1.00 94.31 94 THR A CA 1
ATOM 707 C C . THR A 1 94 ? -10.557 7.386 -1.152 1.00 94.31 94 THR A C 1
ATOM 709 O O . THR A 1 94 ? -11.373 7.992 -0.453 1.00 94.31 94 THR A O 1
ATOM 712 N N . PHE A 1 95 ? -10.368 6.068 -1.046 1.00 92.69 95 PHE A N 1
ATOM 713 C CA . PHE A 1 95 ? -11.105 5.242 -0.093 1.00 92.69 95 PHE A CA 1
ATOM 714 C C . PHE A 1 95 ? -10.661 5.492 1.353 1.00 92.69 95 PHE A C 1
ATOM 716 O O . PHE A 1 95 ? -11.515 5.527 2.233 1.00 92.69 95 PHE A O 1
ATOM 723 N N . GLY A 1 96 ? -9.385 5.800 1.607 1.00 89.69 96 GLY A N 1
ATOM 724 C CA . GLY A 1 96 ? -8.913 6.237 2.929 1.00 89.69 96 GLY A CA 1
ATOM 725 C C . GLY A 1 96 ? -9.606 7.516 3.413 1.00 89.69 96 GLY A C 1
ATOM 726 O O . GLY A 1 96 ? -10.028 7.612 4.566 1.00 89.69 96 GLY A O 1
ATOM 727 N N . ILE A 1 97 ? -9.831 8.476 2.512 1.00 92.50 97 ILE A N 1
ATOM 728 C CA . ILE A 1 97 ? -10.600 9.692 2.822 1.00 92.50 97 ILE A CA 1
ATOM 729 C C . ILE A 1 97 ? -12.075 9.357 3.098 1.00 92.50 97 ILE A C 1
ATOM 731 O O . ILE A 1 97 ? -12.683 9.936 3.997 1.00 92.50 97 ILE A O 1
ATOM 735 N N . GLN A 1 98 ? -12.673 8.424 2.351 1.00 89.44 98 GLN A N 1
ATOM 736 C CA . GLN A 1 98 ? -14.055 7.989 2.596 1.00 89.44 98 GLN A CA 1
ATOM 737 C C . GLN A 1 98 ? -14.203 7.209 3.912 1.00 89.44 98 GLN A C 1
ATOM 739 O O . GLN A 1 98 ? -15.216 7.358 4.595 1.00 89.44 98 GLN A O 1
ATOM 744 N N . MET A 1 99 ? -13.184 6.447 4.309 1.00 86.81 99 MET A N 1
ATOM 745 C CA . MET A 1 99 ? -13.103 5.797 5.617 1.00 86.81 99 M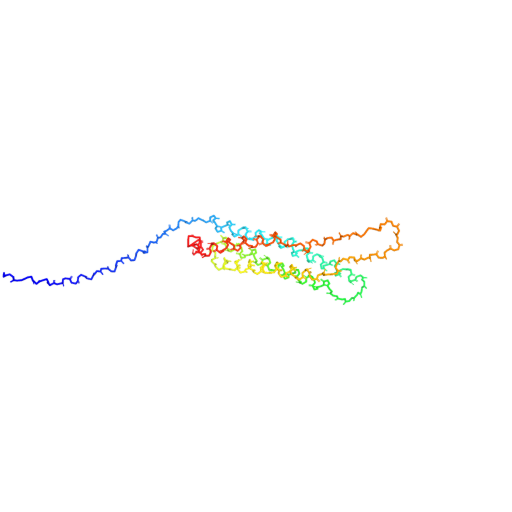ET A CA 1
ATOM 746 C C . MET A 1 99 ? -13.085 6.847 6.737 1.00 86.81 99 MET A C 1
ATOM 748 O O . MET A 1 99 ? -13.868 6.745 7.677 1.00 86.81 99 MET A O 1
ATOM 752 N N . ALA A 1 100 ? -12.309 7.929 6.595 1.00 87.06 100 ALA A N 1
ATOM 753 C CA . ALA A 1 100 ? -12.310 9.033 7.563 1.00 87.06 100 ALA A CA 1
ATOM 754 C C . ALA A 1 100 ? -13.679 9.734 7.691 1.00 87.06 100 ALA A C 1
ATOM 756 O O . ALA A 1 100 ? -14.015 10.254 8.757 1.00 87.06 100 ALA A O 1
ATOM 757 N N . LYS A 1 101 ? -14.485 9.725 6.620 1.00 86.00 101 LYS A N 1
ATOM 758 C CA . LYS A 1 101 ? -15.858 10.260 6.608 1.00 86.00 101 LYS A CA 1
ATOM 759 C C . LYS A 1 101 ? -16.891 9.335 7.263 1.00 86.00 101 LYS A C 1
ATOM 761 O O . LYS A 1 101 ? -18.025 9.763 7.439 1.00 86.00 101 LYS A O 1
ATOM 766 N N . GLY A 1 102 ? -16.513 8.114 7.645 1.00 80.38 102 GLY A N 1
ATOM 767 C CA . GLY A 1 102 ? -17.407 7.162 8.309 1.00 80.38 102 GLY A CA 1
ATOM 768 C C . GLY A 1 102 ? -18.168 6.236 7.360 1.00 80.38 102 GLY A C 1
ATOM 769 O O . GLY A 1 102 ? -19.119 5.598 7.783 1.00 80.38 102 GLY A O 1
ATOM 770 N N . HIS A 1 103 ? -17.772 6.102 6.0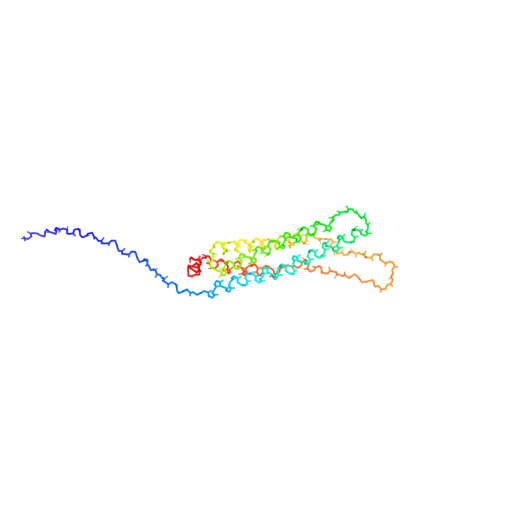90 1.00 85.94 103 HIS A N 1
ATOM 771 C CA . HIS A 1 103 ? -18.418 5.129 5.203 1.00 85.94 103 HIS A CA 1
ATOM 772 C C . HIS A 1 103 ? -17.917 3.703 5.482 1.00 85.94 103 HIS A C 1
ATOM 774 O O . HIS A 1 103 ? -16.773 3.375 5.164 1.00 85.94 103 HIS A O 1
ATOM 780 N N . PHE A 1 104 ? -18.783 2.823 5.997 1.00 84.12 104 PHE A N 1
ATOM 781 C CA . PHE A 1 104 ? -18.428 1.424 6.287 1.00 84.12 104 PHE A CA 1
ATOM 782 C C . PHE A 1 104 ? -17.903 0.658 5.060 1.00 84.12 104 PHE A C 1
ATOM 784 O O . PHE A 1 104 ? -16.944 -0.107 5.157 1.00 84.12 104 PHE A O 1
ATOM 791 N N . THR A 1 105 ? -18.468 0.906 3.875 1.00 87.06 105 THR A N 1
ATOM 792 C CA . THR A 1 105 ? -18.008 0.284 2.622 1.00 87.06 105 THR A CA 1
ATOM 793 C C . THR A 1 105 ? -16.549 0.624 2.314 1.00 87.06 105 THR A C 1
ATOM 795 O O . THR A 1 105 ? -15.808 -0.234 1.838 1.00 87.06 105 THR A O 1
ATOM 798 N N . ALA A 1 106 ? -16.106 1.843 2.632 1.00 87.69 106 ALA A N 1
ATOM 799 C CA . ALA A 1 106 ? -14.728 2.258 2.403 1.00 87.69 106 ALA A CA 1
ATOM 800 C C . ALA A 1 106 ? -13.747 1.493 3.302 1.00 87.69 106 ALA A C 1
ATOM 802 O O . ALA A 1 106 ? -12.680 1.104 2.842 1.00 87.69 106 ALA A O 1
ATOM 803 N N . LEU A 1 107 ? -14.134 1.191 4.543 1.00 87.56 107 LEU A N 1
ATOM 804 C CA . LEU A 1 107 ? -13.322 0.411 5.478 1.00 87.56 107 LEU A CA 1
ATOM 805 C C . LEU A 1 107 ? -13.079 -1.028 4.981 1.00 87.56 107 LEU A C 1
ATOM 807 O O . LEU A 1 107 ? -11.959 -1.542 5.063 1.00 87.56 107 LEU A O 1
ATOM 811 N N . ILE A 1 108 ? -14.098 -1.662 4.391 1.00 89.56 108 ILE A N 1
ATOM 812 C CA . ILE A 1 108 ? -13.959 -2.981 3.752 1.00 89.56 108 ILE A CA 1
ATOM 813 C C . ILE A 1 108 ? -12.979 -2.897 2.579 1.00 89.56 108 ILE A C 1
ATOM 815 O O . ILE A 1 108 ? -12.048 -3.698 2.495 1.00 89.56 108 ILE A O 1
ATOM 819 N N . VAL A 1 109 ? -13.150 -1.906 1.700 1.00 91.56 109 VAL A N 1
ATOM 820 C CA . VAL A 1 109 ? -12.276 -1.716 0.533 1.00 91.56 109 VAL A CA 1
ATOM 821 C C . VAL A 1 109 ? -10.831 -1.462 0.968 1.00 91.56 109 VAL A C 1
ATOM 823 O O . VAL A 1 109 ? -9.927 -2.116 0.457 1.00 91.56 109 VAL A O 1
ATOM 826 N N . CYS A 1 110 ? -10.596 -0.604 1.963 1.00 91.25 110 CYS A N 1
ATOM 827 C CA . CYS A 1 110 ? -9.267 -0.366 2.533 1.00 91.25 110 CYS A CA 1
ATOM 828 C C . CYS A 1 110 ? -8.637 -1.649 3.092 1.00 91.25 110 CYS A C 1
ATOM 830 O O . CYS A 1 110 ? -7.440 -1.866 2.925 1.00 91.25 110 CYS A O 1
ATOM 832 N N . THR A 1 111 ? -9.430 -2.529 3.710 1.00 91.38 111 THR A N 1
ATOM 833 C CA . THR A 1 111 ? -8.949 -3.834 4.192 1.00 91.38 111 THR A CA 1
ATOM 834 C C . THR A 1 111 ? -8.490 -4.715 3.034 1.00 91.38 111 THR A C 1
ATOM 836 O O . THR A 1 111 ? -7.375 -5.232 3.064 1.00 91.38 111 THR A O 1
ATOM 839 N N . VAL A 1 112 ? -9.316 -4.848 1.993 1.00 93.81 112 VAL A N 1
ATOM 840 C CA . VAL A 1 112 ? -8.993 -5.650 0.803 1.00 93.81 112 VAL A CA 1
ATOM 841 C C . VAL A 1 112 ? -7.749 -5.107 0.098 1.00 93.81 112 VAL A C 1
ATOM 843 O O . VAL A 1 112 ? -6.850 -5.880 -0.224 1.00 93.81 112 VAL A O 1
ATOM 846 N N . LEU A 1 113 ? -7.651 -3.786 -0.077 1.00 92.56 113 LEU A N 1
ATOM 847 C CA . LEU A 1 113 ? -6.482 -3.146 -0.681 1.00 92.56 113 LEU A CA 1
ATOM 848 C C . LEU A 1 113 ? -5.206 -3.408 0.130 1.00 92.56 113 LEU A C 1
ATOM 850 O O . LEU A 1 113 ? -4.187 -3.732 -0.468 1.00 92.56 113 LEU A O 1
ATOM 854 N N . SER A 1 114 ? -5.247 -3.348 1.468 1.00 92.38 114 SER A N 1
ATOM 855 C CA . SER A 1 114 ? -4.080 -3.694 2.296 1.00 92.38 114 SER A CA 1
ATOM 856 C C . SER A 1 114 ? -3.639 -5.147 2.124 1.00 92.38 114 SER A C 1
ATOM 858 O O . SER A 1 114 ? -2.440 -5.410 2.069 1.00 92.38 114 SER A O 1
ATOM 860 N N . VAL A 1 115 ? -4.583 -6.092 2.036 1.00 93.12 115 VAL A N 1
ATOM 861 C CA . VAL A 1 115 ? -4.259 -7.515 1.825 1.00 93.12 115 VAL A CA 1
ATOM 862 C C . VAL A 1 115 ? -3.643 -7.726 0.446 1.00 93.12 115 VAL A C 1
ATOM 864 O O . VAL A 1 115 ? -2.615 -8.392 0.340 1.00 93.12 115 VAL A O 1
ATOM 867 N N . ILE A 1 116 ? -4.222 -7.128 -0.600 1.00 92.88 116 ILE A N 1
ATOM 868 C CA . ILE A 1 116 ? -3.672 -7.196 -1.960 1.00 92.88 116 ILE A CA 1
ATOM 869 C C . ILE A 1 116 ? -2.254 -6.621 -1.988 1.00 92.88 116 ILE A C 1
ATOM 871 O O . ILE A 1 116 ? -1.362 -7.251 -2.547 1.00 92.88 116 ILE A O 1
ATOM 875 N N . SER A 1 117 ? -2.017 -5.477 -1.343 1.00 90.00 117 SER A N 1
ATOM 876 C CA . SER A 1 117 ? -0.684 -4.870 -1.265 1.00 90.00 117 SER A CA 1
ATOM 877 C C . SER A 1 117 ? 0.322 -5.735 -0.507 1.00 90.00 117 SER A C 1
ATOM 879 O O . SER A 1 117 ? 1.478 -5.828 -0.921 1.00 90.00 117 SER A O 1
ATOM 881 N N . LEU A 1 118 ? -0.096 -6.398 0.576 1.00 91.38 118 LEU A N 1
ATOM 882 C CA . LEU A 1 118 ? 0.762 -7.323 1.317 1.00 91.38 118 LEU A CA 1
ATOM 883 C C . LEU A 1 118 ? 1.159 -8.519 0.443 1.00 91.38 118 LEU A C 1
ATOM 885 O O . LEU A 1 118 ? 2.342 -8.834 0.337 1.00 91.38 118 LEU A O 1
ATOM 889 N N . ILE A 1 119 ? 0.182 -9.150 -0.215 1.00 91.19 119 ILE A N 1
ATOM 890 C CA . ILE A 1 119 ? 0.431 -10.268 -1.133 1.00 91.19 119 ILE A CA 1
ATOM 891 C C . ILE A 1 119 ? 1.335 -9.806 -2.275 1.00 91.19 119 ILE A C 1
ATOM 893 O O . ILE A 1 119 ? 2.326 -10.465 -2.560 1.00 91.19 119 ILE A O 1
ATOM 897 N N . GLY A 1 120 ? 1.047 -8.653 -2.881 1.00 86.81 120 GLY A N 1
ATOM 898 C CA . GLY A 1 120 ? 1.862 -8.075 -3.947 1.00 86.81 120 GLY A CA 1
ATOM 899 C C . GLY A 1 120 ? 3.307 -7.828 -3.513 1.00 86.81 120 GLY A C 1
ATOM 900 O O . GLY A 1 120 ? 4.221 -8.143 -4.265 1.00 86.81 120 GLY A O 1
ATOM 901 N N . THR A 1 121 ? 3.522 -7.350 -2.284 1.00 86.69 121 THR A N 1
ATOM 902 C CA . THR A 1 121 ? 4.864 -7.148 -1.709 1.00 86.69 121 THR A CA 1
ATOM 903 C C . THR A 1 121 ? 5.622 -8.471 -1.574 1.00 86.69 121 THR A C 1
ATOM 905 O O . THR A 1 121 ? 6.799 -8.543 -1.917 1.00 86.69 121 THR A O 1
ATOM 908 N N . ILE A 1 122 ? 4.951 -9.528 -1.108 1.00 86.56 122 ILE A N 1
ATOM 909 C CA . ILE A 1 122 ? 5.555 -10.859 -0.947 1.00 86.56 122 ILE A CA 1
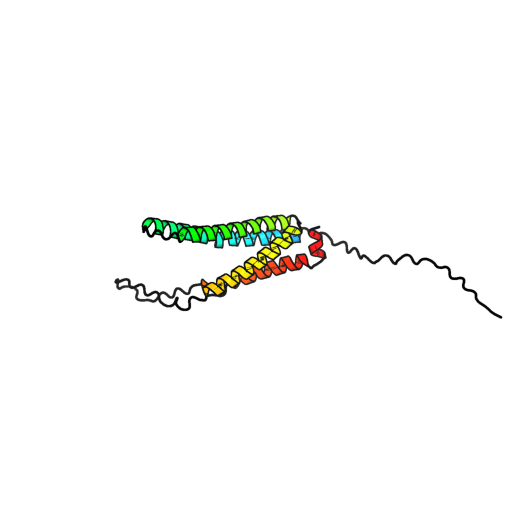ATOM 910 C C . ILE A 1 122 ? 5.839 -11.499 -2.309 1.00 86.56 122 ILE A C 1
ATOM 912 O O . ILE A 1 122 ? 6.928 -12.018 -2.518 1.00 86.56 122 ILE A O 1
ATOM 916 N N . VAL A 1 123 ? 4.883 -11.450 -3.241 1.00 85.62 123 VAL A N 1
ATOM 917 C CA . VAL A 1 123 ? 5.028 -12.019 -4.590 1.00 85.62 123 VAL A CA 1
ATOM 918 C C . VAL A 1 123 ? 6.147 -11.319 -5.352 1.00 85.62 123 VAL A C 1
ATOM 920 O O . VAL A 1 123 ? 6.981 -11.995 -5.940 1.00 85.62 123 VAL A O 1
ATOM 923 N N . PHE A 1 124 ? 6.206 -9.985 -5.303 1.00 80.69 124 PHE A N 1
ATOM 924 C CA . PHE A 1 124 ? 7.277 -9.222 -5.943 1.00 80.69 124 PHE A CA 1
ATOM 925 C C . PHE A 1 124 ? 8.655 -9.614 -5.402 1.00 80.69 124 PHE A C 1
ATOM 927 O O . PHE A 1 124 ? 9.579 -9.819 -6.181 1.00 80.69 124 PHE A O 1
ATOM 934 N N . TRP A 1 125 ? 8.782 -9.781 -4.082 1.00 82.38 125 TRP A N 1
ATOM 935 C CA . TRP A 1 125 ? 10.024 -10.260 -3.475 1.00 82.38 125 TRP A CA 1
ATOM 936 C C . TRP A 1 125 ? 10.366 -11.697 -3.885 1.00 82.38 125 TRP A C 1
ATOM 938 O O . TRP A 1 125 ? 11.500 -11.962 -4.266 1.00 82.38 125 TRP A O 1
ATOM 948 N N . LEU A 1 126 ? 9.392 -12.614 -3.881 1.00 81.44 126 LEU A N 1
ATOM 949 C CA . LEU A 1 126 ? 9.612 -13.995 -4.321 1.00 81.44 126 LEU A CA 1
ATOM 950 C C . LEU A 1 126 ? 10.092 -14.060 -5.775 1.00 81.44 126 LEU A C 1
ATOM 952 O O . LEU A 1 126 ? 11.023 -14.797 -6.066 1.00 81.44 126 LEU A O 1
ATOM 956 N N . MET A 1 127 ? 9.504 -13.257 -6.664 1.00 76.94 127 MET A N 1
ATOM 957 C CA . MET A 1 127 ? 9.922 -13.170 -8.068 1.00 76.94 127 MET A CA 1
ATOM 958 C C . MET A 1 127 ? 11.279 -12.472 -8.254 1.00 76.94 127 MET A C 1
ATOM 960 O O . MET A 1 127 ? 11.915 -12.653 -9.288 1.00 76.94 127 MET A O 1
ATOM 964 N N . GLY A 1 128 ? 11.714 -11.658 -7.289 1.00 63.28 128 GLY A N 1
ATOM 965 C CA . GLY A 1 128 ? 13.011 -10.979 -7.307 1.00 63.28 128 GLY A CA 1
ATOM 966 C C . GLY A 1 128 ? 14.182 -11.861 -6.864 1.00 63.28 128 GLY A C 1
ATOM 967 O O . GLY A 1 128 ? 15.315 -11.581 -7.239 1.00 63.28 128 GLY A O 1
ATOM 968 N N . ASN A 1 129 ? 13.918 -12.935 -6.113 1.00 57.75 129 ASN A N 1
ATOM 969 C CA . ASN A 1 129 ? 14.950 -13.837 -5.588 1.00 57.75 129 ASN A CA 1
ATOM 970 C C . ASN A 1 129 ? 15.423 -14.907 -6.582 1.00 57.75 129 ASN A C 1
ATOM 972 O O . ASN A 1 129 ? 16.432 -15.555 -6.324 1.00 57.75 129 ASN A O 1
ATOM 976 N N . ASP A 1 130 ? 14.739 -15.079 -7.716 1.00 53.16 130 ASP A N 1
ATOM 977 C CA . ASP A 1 130 ? 15.141 -16.037 -8.757 1.00 53.16 130 ASP A CA 1
ATOM 978 C C . ASP A 1 130 ? 16.364 -15.558 -9.572 1.00 53.16 130 ASP A C 1
ATOM 980 O O . ASP A 1 130 ? 16.788 -16.219 -10.522 1.00 53.16 130 ASP A O 1
ATOM 984 N N . SER A 1 131 ? 16.984 -14.426 -9.212 1.00 51.16 131 SER A N 1
ATOM 985 C CA . SER A 1 131 ? 18.275 -14.013 -9.767 1.00 51.16 131 SER A CA 1
ATOM 986 C C . SER A 1 131 ? 19.434 -14.781 -9.118 1.00 51.16 131 SER A C 1
ATOM 988 O O . SER A 1 131 ? 20.367 -14.184 -8.587 1.00 51.16 131 SER A O 1
ATOM 990 N N . GLU A 1 132 ? 19.419 -16.108 -9.218 1.00 46.94 132 GLU A N 1
ATOM 991 C CA . GLU A 1 132 ? 20.514 -17.011 -8.821 1.00 46.94 132 GLU A CA 1
ATOM 992 C C . GLU A 1 132 ? 21.768 -16.864 -9.728 1.00 46.94 132 GLU A C 1
ATOM 994 O O . GLU A 1 132 ? 22.652 -17.707 -9.710 1.00 46.94 132 GLU A O 1
ATOM 999 N N . ASN A 1 133 ? 21.854 -15.793 -10.535 1.00 43.03 133 ASN A N 1
ATOM 1000 C CA . ASN A 1 133 ? 22.961 -15.485 -11.454 1.00 43.03 133 ASN A CA 1
ATOM 1001 C C . ASN A 1 133 ? 23.321 -13.979 -11.507 1.00 43.03 133 ASN A C 1
ATOM 1003 O O . ASN A 1 133 ? 23.936 -13.534 -12.473 1.00 43.03 133 ASN A O 1
ATOM 1007 N N . ALA A 1 134 ? 22.933 -13.160 -10.520 1.00 48.34 134 ALA A N 1
ATOM 1008 C CA . ALA A 1 134 ? 23.334 -11.740 -10.466 1.00 48.34 134 ALA A CA 1
ATOM 1009 C C . ALA A 1 134 ? 24.709 -11.521 -9.799 1.00 48.34 134 ALA A C 1
ATOM 1011 O O . ALA A 1 134 ? 25.033 -10.415 -9.371 1.00 48.34 134 ALA A O 1
ATOM 1012 N N . GLU A 1 135 ? 25.518 -12.572 -9.717 1.00 46.59 135 GLU A N 1
ATOM 1013 C CA . GLU A 1 135 ? 26.901 -12.512 -9.269 1.00 46.59 135 GLU A CA 1
ATOM 1014 C C . GLU A 1 135 ? 27.771 -12.373 -10.525 1.00 46.59 135 GLU A C 1
ATOM 1016 O O . GLU A 1 135 ? 27.857 -13.290 -11.337 1.00 46.59 135 GLU A O 1
ATOM 1021 N N . CYS A 1 136 ? 28.382 -11.199 -10.696 1.00 49.66 136 CYS A N 1
ATOM 1022 C CA . CYS A 1 136 ? 29.342 -10.864 -11.755 1.00 49.66 136 CYS A CA 1
ATOM 1023 C C . CYS A 1 136 ? 28.758 -10.621 -13.160 1.00 49.66 136 CYS A C 1
ATOM 1025 O O . CYS A 1 136 ? 28.940 -11.406 -14.088 1.00 49.66 136 CYS A O 1
ATOM 1027 N N . ALA A 1 137 ? 28.197 -9.428 -13.377 1.00 45.94 137 ALA A N 1
ATOM 1028 C CA . ALA A 1 137 ? 28.384 -8.791 -14.679 1.00 45.94 137 ALA A CA 1
ATOM 1029 C C . ALA A 1 137 ? 29.827 -8.261 -14.715 1.00 45.94 137 ALA A C 1
ATOM 1031 O O . ALA A 1 137 ? 30.109 -7.209 -14.149 1.00 45.94 137 ALA A O 1
ATOM 1032 N N . GLU A 1 138 ? 30.757 -9.012 -15.304 1.00 42.84 138 GLU A N 1
ATOM 1033 C CA . GLU A 1 138 ? 32.091 -8.502 -15.623 1.00 42.84 138 GLU A CA 1
ATOM 1034 C C . GLU A 1 138 ? 31.917 -7.422 -16.699 1.00 42.84 138 GLU A C 1
ATOM 1036 O O . GLU A 1 138 ? 31.558 -7.702 -17.844 1.00 42.84 138 GLU A O 1
ATOM 1041 N N . TRP A 1 139 ? 32.073 -6.156 -16.314 1.00 45.41 139 TRP A N 1
ATOM 1042 C CA . TRP A 1 139 ? 32.154 -5.071 -17.284 1.00 45.41 139 TRP A CA 1
ATOM 1043 C C . TRP A 1 139 ? 33.549 -5.158 -17.886 1.00 45.41 139 TRP A C 1
ATOM 1045 O O . TRP A 1 139 ? 34.497 -4.612 -17.324 1.00 45.41 139 TRP A O 1
ATOM 1055 N N . ASP A 1 140 ? 33.676 -5.867 -19.005 1.00 41.97 140 ASP A N 1
ATOM 1056 C CA . ASP A 1 140 ? 34.914 -5.919 -19.781 1.00 41.97 140 ASP A CA 1
ATOM 1057 C C . ASP A 1 140 ? 35.108 -4.562 -20.486 1.00 41.97 140 ASP A C 1
ATOM 1059 O O . ASP A 1 140 ? 34.841 -4.375 -21.674 1.00 41.97 140 ASP A O 1
ATOM 1063 N N . TYR A 1 141 ? 35.457 -3.546 -19.695 1.00 41.53 141 TYR A N 1
ATOM 1064 C CA . TYR A 1 141 ? 35.939 -2.262 -20.175 1.00 41.53 141 TYR A CA 1
ATOM 1065 C C . TYR A 1 141 ? 37.460 -2.304 -20.123 1.00 41.53 141 TYR A C 1
ATOM 1067 O O . TYR A 1 141 ? 38.073 -2.238 -19.057 1.00 41.53 141 TYR A O 1
ATOM 1075 N N . ASP A 1 142 ? 38.037 -2.390 -21.315 1.00 46.03 142 ASP A N 1
ATOM 1076 C CA . ASP A 1 142 ? 39.456 -2.391 -21.673 1.00 46.03 142 ASP A CA 1
ATOM 1077 C C . ASP A 1 142 ? 40.185 -1.080 -21.267 1.00 46.03 142 ASP A C 1
ATOM 1079 O O . ASP A 1 142 ? 40.794 -0.376 -22.072 1.00 46.03 142 ASP A O 1
ATOM 1083 N N . SER A 1 143 ? 40.074 -0.676 -19.997 1.00 43.75 143 SER A N 1
ATOM 1084 C CA . SER A 1 143 ? 40.643 0.561 -19.449 1.00 43.75 143 SER A CA 1
ATOM 1085 C C . SER A 1 143 ? 40.969 0.464 -17.948 1.00 43.75 143 SER A C 1
ATOM 1087 O O . SER A 1 143 ? 40.523 1.262 -17.130 1.00 43.75 143 SER A O 1
ATOM 1089 N N . GLY A 1 144 ? 41.771 -0.533 -17.578 1.00 45.84 144 GLY A N 1
ATOM 1090 C CA . GLY A 1 144 ? 43.012 -0.380 -16.800 1.00 45.84 144 GLY A CA 1
ATOM 1091 C C . GLY A 1 144 ? 43.092 0.346 -15.442 1.00 45.84 144 GLY A C 1
ATOM 1092 O O . GLY A 1 144 ? 44.227 0.546 -15.013 1.00 45.84 144 GLY A O 1
ATOM 1093 N N . ILE A 1 145 ? 42.019 0.763 -14.748 1.00 49.53 145 ILE A N 1
ATOM 1094 C CA . ILE A 1 145 ? 42.179 1.515 -13.469 1.00 49.53 145 ILE A CA 1
ATOM 1095 C C . ILE A 1 145 ? 41.332 1.012 -12.276 1.00 49.53 145 ILE A C 1
ATOM 1097 O O . ILE A 1 145 ? 41.739 1.240 -11.141 1.00 49.53 145 ILE A O 1
ATOM 1101 N N . PHE A 1 146 ? 40.247 0.251 -12.462 1.00 41.44 146 PHE A N 1
ATOM 1102 C CA . PHE A 1 146 ? 39.472 -0.318 -11.340 1.00 41.44 146 PHE A CA 1
ATOM 1103 C C . PHE A 1 146 ? 39.030 -1.756 -11.630 1.00 41.44 146 PHE A C 1
ATOM 1105 O O . PHE A 1 146 ? 37.972 -1.989 -12.200 1.00 41.44 146 PHE A O 1
ATOM 1112 N N . GLY A 1 147 ? 39.863 -2.723 -11.240 1.00 42.19 147 GLY A N 1
ATOM 1113 C CA . GLY A 1 147 ? 39.542 -4.153 -11.241 1.00 42.19 147 GLY A CA 1
ATOM 1114 C C . GLY A 1 147 ? 38.916 -4.602 -9.921 1.00 42.19 147 GLY A C 1
ATOM 1115 O O . GLY A 1 147 ? 39.405 -5.547 -9.309 1.00 42.19 147 GLY A O 1
ATOM 1116 N N . GLU A 1 148 ? 37.886 -3.902 -9.449 1.00 41.69 148 GLU A N 1
ATOM 1117 C CA . GLU A 1 148 ? 37.082 -4.354 -8.312 1.00 41.69 148 GLU A CA 1
ATOM 1118 C C . GLU A 1 148 ? 35.692 -4.720 -8.818 1.00 41.69 148 GLU A C 1
ATOM 1120 O O . GLU A 1 148 ? 34.991 -3.896 -9.408 1.00 41.69 148 GLU A O 1
ATOM 1125 N N . CYS A 1 149 ? 35.311 -5.979 -8.592 1.00 48.19 149 CYS A N 1
ATOM 1126 C CA . CYS A 1 149 ? 33.928 -6.416 -8.674 1.00 48.19 149 CYS A CA 1
ATOM 1127 C C . CYS A 1 149 ? 33.123 -5.525 -7.729 1.00 48.19 149 CYS A C 1
ATOM 1129 O O . CYS A 1 149 ? 33.189 -5.683 -6.512 1.00 48.19 149 CYS A O 1
ATOM 1131 N N . VAL A 1 150 ? 32.402 -4.550 -8.277 1.00 45.28 150 VAL A N 1
ATOM 1132 C CA . VAL A 1 150 ? 31.410 -3.823 -7.496 1.00 45.28 150 VAL A CA 1
ATOM 1133 C C . VAL A 1 150 ? 30.267 -4.805 -7.300 1.00 45.28 150 VAL A C 1
ATOM 1135 O O . VAL A 1 150 ? 29.428 -4.972 -8.186 1.00 45.28 150 VAL A O 1
ATOM 1138 N N . GLU A 1 151 ? 30.278 -5.499 -6.161 1.00 45.41 151 GLU A N 1
ATOM 1139 C CA . GLU A 1 151 ? 29.105 -6.189 -5.641 1.00 45.41 151 GLU A CA 1
ATOM 1140 C C . GLU A 1 151 ? 27.995 -5.143 -5.535 1.00 45.41 151 GLU A C 1
ATOM 1142 O O . GLU A 1 151 ? 27.899 -4.374 -4.577 1.00 45.41 151 GLU A O 1
ATOM 1147 N N . TYR A 1 152 ? 27.156 -5.069 -6.564 1.00 43.69 152 TYR A N 1
ATOM 1148 C CA . TYR A 1 152 ? 25.833 -4.509 -6.401 1.00 43.69 152 TYR A CA 1
ATOM 1149 C C . TYR A 1 152 ? 25.080 -5.526 -5.557 1.00 43.69 152 TYR A C 1
ATOM 1151 O O . TYR A 1 152 ? 24.426 -6.421 -6.088 1.00 43.69 152 TYR A O 1
ATOM 1159 N N . GLU A 1 153 ? 25.202 -5.408 -4.234 1.00 41.25 153 GLU A N 1
ATOM 1160 C CA . GLU A 1 153 ? 24.265 -6.037 -3.319 1.00 41.25 153 GLU A CA 1
ATOM 1161 C C . GLU A 1 153 ? 22.900 -5.470 -3.712 1.00 41.25 153 GLU A C 1
ATOM 1163 O O . GLU A 1 153 ? 22.560 -4.312 -3.441 1.00 41.25 153 GLU A O 1
ATOM 1168 N N . SER A 1 154 ? 22.170 -6.230 -4.526 1.00 47.44 154 SER A N 1
ATOM 1169 C CA . SER A 1 154 ? 20.872 -5.806 -5.002 1.00 47.44 154 SER A CA 1
ATOM 1170 C C . SER A 1 154 ? 20.003 -5.709 -3.756 1.00 47.44 154 SER A C 1
ATOM 1172 O O . SER A 1 154 ? 19.601 -6.701 -3.157 1.00 47.44 154 SER A O 1
ATOM 1174 N N . SER A 1 155 ? 19.715 -4.485 -3.321 1.00 46.72 155 SER A N 1
ATOM 1175 C CA . SER A 1 155 ? 18.832 -4.222 -2.180 1.00 46.72 155 SER A CA 1
ATOM 1176 C C . SER A 1 155 ? 17.431 -4.836 -2.365 1.00 46.72 155 SER A C 1
ATOM 1178 O O . SER A 1 155 ? 16.663 -4.931 -1.411 1.00 46.72 155 SER A O 1
ATOM 1180 N N . LEU A 1 156 ? 17.132 -5.311 -3.580 1.00 47.31 156 LEU A N 1
ATOM 1181 C CA . LEU A 1 156 ? 15.984 -6.120 -3.987 1.00 47.31 156 LEU A CA 1
ATOM 1182 C C . LEU A 1 156 ? 15.993 -7.579 -3.479 1.00 47.31 156 LEU A C 1
ATOM 1184 O O . LEU A 1 156 ? 14.915 -8.154 -3.371 1.00 47.31 156 LEU A O 1
ATOM 1188 N N . SER A 1 157 ? 17.153 -8.161 -3.147 1.00 48.66 157 SER A N 1
ATOM 1189 C CA . SER A 1 157 ? 17.280 -9.529 -2.598 1.00 48.66 157 SER A CA 1
ATOM 1190 C C . SER A 1 157 ? 16.938 -9.597 -1.098 1.00 48.66 157 SER A C 1
ATOM 1192 O O . SER A 1 157 ? 16.509 -10.620 -0.556 1.00 48.66 157 SER A O 1
ATOM 1194 N N . SER A 1 158 ? 17.050 -8.464 -0.399 1.00 64.06 158 SER A N 1
ATOM 1195 C CA . SER A 1 158 ? 16.680 -8.382 1.012 1.00 64.06 158 SER A CA 1
ATOM 1196 C C . SER A 1 158 ? 15.156 -8.450 1.198 1.00 64.06 158 SER A C 1
ATOM 1198 O O . SER A 1 158 ? 14.391 -7.837 0.452 1.00 64.06 158 SER A O 1
ATOM 1200 N N . VAL A 1 159 ? 14.695 -9.205 2.205 1.00 68.56 159 VAL A N 1
ATOM 1201 C CA . VAL A 1 159 ? 13.262 -9.313 2.536 1.00 68.56 159 VAL A CA 1
ATOM 1202 C C . VAL A 1 159 ? 12.681 -7.902 2.725 1.00 68.56 159 VAL A C 1
ATOM 1204 O O . VAL A 1 159 ? 13.239 -7.135 3.516 1.00 68.56 159 VAL A O 1
ATOM 1207 N N . PRO A 1 160 ? 11.544 -7.539 2.092 1.00 77.62 160 PRO A N 1
ATOM 1208 C CA . PRO A 1 160 ? 10.944 -6.207 2.200 1.00 77.62 160 PRO A CA 1
ATOM 1209 C C . PRO A 1 160 ? 10.213 -6.029 3.543 1.00 77.62 160 PRO A C 1
ATOM 1211 O O . PRO A 1 160 ? 9.005 -5.786 3.603 1.00 77.62 160 PRO A O 1
ATOM 1214 N N . ILE A 1 161 ? 10.956 -6.146 4.647 1.00 81.81 161 ILE A N 1
ATOM 1215 C CA . ILE A 1 161 ? 10.460 -6.164 6.029 1.00 81.81 161 ILE A CA 1
ATOM 1216 C C . ILE A 1 161 ? 9.630 -4.912 6.322 1.00 81.81 161 ILE A C 1
ATOM 1218 O O . ILE A 1 161 ? 8.548 -5.014 6.895 1.00 81.81 161 ILE A O 1
ATOM 1222 N N . GLY A 1 162 ? 10.089 -3.738 5.876 1.00 82.31 162 GLY A N 1
ATOM 1223 C CA . GLY A 1 162 ? 9.358 -2.482 6.059 1.00 82.31 162 GLY A CA 1
ATOM 1224 C C . GLY A 1 162 ? 7.965 -2.510 5.425 1.00 82.31 162 GLY A C 1
ATOM 1225 O O . GLY A 1 162 ? 6.986 -2.162 6.082 1.00 82.31 162 GLY A O 1
ATOM 1226 N N . GLY A 1 163 ? 7.852 -2.992 4.183 1.00 82.69 163 GLY A N 1
ATOM 1227 C CA . GLY A 1 163 ? 6.564 -3.096 3.495 1.00 82.69 163 GLY A CA 1
ATOM 1228 C C . GLY A 1 163 ? 5.633 -4.115 4.145 1.00 82.69 163 GLY A C 1
ATOM 1229 O O . GLY A 1 163 ? 4.459 -3.823 4.371 1.00 82.69 163 GLY A O 1
ATOM 1230 N N . ILE A 1 164 ? 6.172 -5.273 4.531 1.00 88.38 164 ILE A N 1
ATOM 1231 C CA . ILE A 1 164 ? 5.413 -6.318 5.230 1.00 88.38 164 ILE A CA 1
ATOM 1232 C C . ILE A 1 164 ? 4.847 -5.782 6.547 1.00 88.38 164 ILE A C 1
ATOM 1234 O O . ILE A 1 164 ? 3.655 -5.942 6.805 1.00 88.38 164 ILE A O 1
ATOM 1238 N N . ILE A 1 165 ? 5.666 -5.105 7.358 1.00 90.31 165 ILE A N 1
ATOM 1239 C CA . ILE A 1 165 ? 5.232 -4.534 8.640 1.00 90.31 165 ILE A CA 1
ATOM 1240 C C . ILE A 1 165 ? 4.151 -3.476 8.421 1.00 90.31 165 ILE A C 1
ATOM 1242 O O . ILE A 1 165 ? 3.118 -3.518 9.087 1.00 90.31 165 ILE A O 1
ATOM 1246 N N . ILE A 1 166 ? 4.353 -2.547 7.483 1.00 91.44 166 ILE A N 1
ATOM 1247 C CA . ILE A 1 166 ? 3.396 -1.466 7.221 1.00 91.44 166 ILE A CA 1
ATOM 1248 C C . ILE A 1 166 ? 2.035 -2.039 6.811 1.00 91.44 166 ILE A C 1
ATOM 1250 O O . ILE A 1 166 ? 1.018 -1.686 7.412 1.00 91.44 166 ILE A O 1
ATOM 1254 N N . PHE A 1 167 ? 1.990 -2.954 5.840 1.00 91.25 167 PHE A N 1
ATOM 1255 C CA . PHE A 1 167 ? 0.719 -3.528 5.396 1.00 91.25 167 PHE A CA 1
ATOM 1256 C C . PHE A 1 167 ? 0.091 -4.445 6.450 1.00 91.25 167 PHE A C 1
ATOM 1258 O O . PHE A 1 167 ? -1.127 -4.407 6.621 1.00 91.25 167 PHE A O 1
ATOM 1265 N N . ALA A 1 168 ? 0.885 -5.195 7.219 1.00 91.00 168 ALA A N 1
ATOM 1266 C CA . ALA A 1 168 ? 0.377 -5.991 8.336 1.00 91.00 168 ALA A CA 1
ATOM 1267 C C . ALA A 1 168 ? -0.273 -5.114 9.419 1.00 91.00 168 ALA A C 1
ATOM 1269 O O . ALA A 1 168 ? -1.361 -5.437 9.897 1.00 91.00 168 ALA A O 1
ATOM 1270 N N . LEU A 1 169 ? 0.338 -3.975 9.765 1.00 92.44 169 LEU A N 1
ATOM 1271 C CA . LEU A 1 169 ? -0.229 -3.019 10.719 1.00 92.44 169 LEU A CA 1
ATOM 1272 C C . LEU A 1 169 ? -1.508 -2.365 10.185 1.00 92.44 169 LEU A C 1
ATOM 1274 O O . LEU A 1 169 ? -2.473 -2.225 10.935 1.00 92.44 169 LEU A O 1
ATOM 1278 N N . LEU A 1 170 ? -1.558 -2.018 8.895 1.00 91.38 170 LEU A N 1
ATOM 1279 C CA . LEU A 1 170 ? -2.779 -1.496 8.274 1.00 91.38 170 LEU A CA 1
ATOM 1280 C C . LEU A 1 170 ? -3.911 -2.530 8.274 1.00 91.38 170 LEU A C 1
ATOM 1282 O O . LEU A 1 170 ? -5.058 -2.175 8.539 1.00 91.38 170 LEU A O 1
ATOM 1286 N N . ILE A 1 171 ? -3.609 -3.806 8.011 1.00 92.88 171 ILE A N 1
ATOM 1287 C CA . ILE A 1 171 ? -4.591 -4.894 8.114 1.00 92.88 171 ILE A CA 1
ATOM 1288 C C . ILE A 1 171 ? -5.065 -5.021 9.559 1.00 92.88 171 ILE A C 1
ATOM 1290 O O . ILE A 1 171 ? -6.269 -5.014 9.791 1.00 92.88 171 ILE A O 1
ATOM 1294 N N . ALA A 1 172 ? -4.151 -5.083 10.529 1.00 91.56 172 ALA A N 1
ATOM 1295 C CA . ALA A 1 172 ? -4.500 -5.199 11.942 1.00 91.56 172 ALA A CA 1
ATOM 1296 C C . ALA A 1 172 ? -5.398 -4.040 12.403 1.00 91.56 172 ALA A C 1
ATOM 1298 O O . ALA A 1 172 ? -6.425 -4.270 13.044 1.00 91.56 172 ALA A O 1
ATOM 1299 N N . MET A 1 173 ? -5.066 -2.807 12.008 1.00 92.50 173 MET A N 1
ATOM 1300 C CA . MET A 1 173 ? -5.884 -1.623 12.261 1.00 92.50 173 MET A CA 1
ATOM 1301 C C . MET A 1 173 ? -7.282 -1.771 11.647 1.00 92.50 173 MET A C 1
ATOM 1303 O O . MET A 1 173 ? -8.276 -1.681 12.367 1.00 92.50 173 MET A O 1
ATOM 1307 N N . ASN A 1 174 ? -7.384 -2.061 10.350 1.00 90.19 174 ASN A N 1
ATOM 1308 C CA . ASN A 1 174 ? -8.675 -2.139 9.661 1.00 90.19 174 ASN A CA 1
ATOM 1309 C C . ASN A 1 174 ? -9.547 -3.297 10.183 1.00 90.19 174 ASN A C 1
ATOM 1311 O O . ASN A 1 174 ? -10.741 -3.124 10.422 1.00 90.19 174 ASN A O 1
ATOM 1315 N N . VAL A 1 175 ? -8.946 -4.461 10.440 1.00 89.44 175 VAL A N 1
ATOM 1316 C CA . VAL A 1 175 ? -9.607 -5.644 11.013 1.00 89.44 175 VAL A CA 1
ATOM 1317 C C . VAL A 1 175 ? -10.094 -5.357 12.431 1.00 89.44 175 VAL A C 1
ATOM 1319 O O . VAL A 1 175 ? -11.227 -5.700 12.766 1.00 89.44 175 VAL A O 1
ATOM 1322 N N . SER A 1 176 ? -9.303 -4.667 13.257 1.00 87.19 176 SER A N 1
ATOM 1323 C CA . SER A 1 176 ? -9.752 -4.272 14.597 1.00 87.19 176 SER A CA 1
ATOM 1324 C C . SER A 1 176 ? -11.005 -3.389 14.535 1.00 87.19 176 SER A C 1
ATOM 1326 O O . SER A 1 176 ? -11.933 -3.580 15.316 1.00 87.19 176 SER A O 1
ATOM 1328 N N . MET A 1 177 ? -11.097 -2.502 13.542 1.00 84.50 177 MET A N 1
ATOM 1329 C CA . MET A 1 177 ? -12.273 -1.655 13.327 1.00 84.50 177 MET A CA 1
ATOM 1330 C C . MET A 1 177 ? -13.473 -2.406 12.740 1.00 84.50 177 MET A C 1
ATOM 1332 O O . MET A 1 177 ? -14.609 -2.023 13.004 1.00 84.50 177 MET A O 1
ATOM 1336 N N . LEU A 1 178 ? -13.244 -3.486 11.985 1.00 85.12 178 LEU A N 1
ATOM 1337 C CA . LEU A 1 178 ? -14.306 -4.359 11.472 1.00 85.12 178 LEU A CA 1
ATOM 1338 C C . LEU A 1 178 ? -14.956 -5.202 12.574 1.00 85.12 178 LEU A C 1
ATOM 1340 O O . LEU A 1 178 ? -16.179 -5.353 12.590 1.00 85.12 178 LEU A O 1
ATOM 1344 N N . PHE A 1 179 ? -14.147 -5.785 13.462 1.00 85.00 179 PHE A N 1
ATOM 1345 C CA . PHE A 1 179 ? -14.610 -6.820 14.391 1.00 85.00 179 PHE A CA 1
ATOM 1346 C C . PHE A 1 179 ? -14.900 -6.317 15.804 1.00 85.00 179 PHE A C 1
ATOM 1348 O O . PHE A 1 179 ? -15.662 -6.969 16.514 1.00 85.00 179 PHE A O 1
ATOM 1355 N N . VAL A 1 180 ? -14.352 -5.173 16.226 1.00 82.94 180 VAL A N 1
ATOM 1356 C CA . VAL A 1 180 ? -14.681 -4.586 17.533 1.00 82.94 180 VAL A CA 1
ATOM 1357 C C . VAL A 1 180 ? -15.990 -3.792 17.411 1.00 82.94 180 VAL A C 1
ATOM 1359 O O . VAL A 1 180 ? -15.999 -2.755 16.743 1.00 82.94 180 VAL A O 1
ATOM 1362 N N . PRO A 1 181 ? -17.089 -4.203 18.082 1.00 73.81 181 PRO A N 1
ATOM 1363 C CA . PRO A 1 181 ? -18.405 -3.573 17.919 1.00 73.81 181 PRO A CA 1
ATOM 1364 C C . PRO A 1 181 ? -18.397 -2.065 18.205 1.00 73.81 181 PRO A C 1
ATOM 1366 O O . PRO A 1 181 ? -18.971 -1.293 17.442 1.00 73.81 181 PRO A O 1
ATOM 1369 N N . LYS A 1 182 ? -17.649 -1.643 19.237 1.00 71.50 182 LYS A N 1
ATOM 1370 C CA . LYS A 1 182 ? -17.446 -0.230 19.603 1.00 71.50 182 LYS A CA 1
ATOM 1371 C C . LYS A 1 182 ? -16.844 0.612 18.475 1.00 71.50 182 LYS A C 1
ATOM 1373 O O . LYS A 1 182 ? -17.184 1.777 18.323 1.00 71.50 182 LYS A O 1
ATOM 1378 N N . LEU A 1 183 ? -15.909 0.041 17.717 1.00 72.81 183 LEU A N 1
ATOM 1379 C CA . LEU A 1 183 ? -15.212 0.746 16.639 1.00 72.81 183 LEU A CA 1
ATOM 1380 C C . LEU A 1 183 ? -16.029 0.720 15.349 1.00 72.81 183 LEU A C 1
ATOM 1382 O O . LEU A 1 183 ? -16.070 1.711 14.624 1.00 72.81 183 LEU A O 1
ATOM 1386 N N . ARG A 1 184 ? -16.729 -0.389 15.099 1.00 73.62 184 ARG A N 1
ATOM 1387 C CA . ARG A 1 184 ? -17.617 -0.553 13.949 1.00 73.62 184 ARG A CA 1
ATOM 1388 C C . ARG A 1 184 ? -18.805 0.412 13.983 1.00 73.62 184 ARG A C 1
ATOM 1390 O O . ARG A 1 184 ? -19.213 0.884 12.926 1.00 73.62 184 ARG A O 1
ATOM 1397 N N . TYR A 1 185 ? -19.332 0.718 15.170 1.00 69.31 185 TYR A N 1
ATOM 1398 C CA . TYR A 1 185 ? -20.465 1.636 15.347 1.00 69.31 185 TYR A CA 1
ATOM 1399 C C . TYR A 1 185 ? -20.205 3.036 14.759 1.00 69.31 185 TYR A C 1
ATOM 1401 O O . TYR A 1 185 ? -21.122 3.672 14.265 1.00 69.31 185 TYR A O 1
ATOM 1409 N N . GLN A 1 186 ? -18.940 3.464 14.675 1.00 68.19 186 GLN A N 1
ATOM 1410 C CA . GLN A 1 186 ? -18.546 4.784 14.156 1.00 68.19 186 GLN A CA 1
ATOM 1411 C C . GLN A 1 186 ? -18.745 4.980 12.640 1.00 68.19 186 GLN A C 1
ATOM 1413 O O . GLN A 1 186 ? -18.474 6.073 12.123 1.00 68.19 186 GLN A O 1
ATOM 1418 N N . TYR A 1 187 ? -19.129 3.914 11.932 1.00 66.56 187 TYR A N 1
ATOM 1419 C CA . TYR A 1 187 ? -19.293 3.862 10.477 1.00 66.56 187 TYR A CA 1
ATOM 1420 C C . TYR A 1 187 ? -20.750 3.620 10.034 1.00 66.56 187 TYR A C 1
ATOM 1422 O O . TYR A 1 187 ? -20.985 3.371 8.846 1.00 66.56 187 TYR A O 1
ATOM 1430 N N . TYR A 1 188 ? -21.693 3.635 10.983 1.00 63.47 188 TYR A N 1
ATOM 1431 C CA . TYR A 1 188 ? -23.137 3.528 10.751 1.00 63.47 188 TYR A CA 1
ATOM 1432 C C . TYR A 1 188 ? -23.826 4.893 10.765 1.00 63.47 188 TYR A C 1
ATOM 1434 O O . TYR A 1 188 ? -23.306 5.819 11.428 1.00 63.47 188 TYR A O 1
#

Sequence (188 aa):
MDDEEDEFDFSVAEPSPRQDVLVEYEDIPAIRITAGSIFATVMGFYAAFVALPIIFGGLFVSSIEGAVDSGTGFGAIIILMGIVYLIFFVTGITFGIQMAKGHFTALIVCTVLSVISLIGTIVFWLMGNDSENAECAEWDYDSGIFGECVEYESSLSSVPIGGIIIFALLIAMNVSMLFVPKLRYQYY